Protein AF-A0A920PKU4-F1 (afdb_monomer_lite)

Secondary structure (DSSP, 8-state):
-GGGHHHHHHHHHHHHTSSS--------GGGS-HHHHHHHHHHHHHHHSPPPPSSTT--SS------TTT-TT--GGGSSSPPPS---SSS------SS--SS--------HHHHHHHHHHH-GGGHHHHHH-EEEE-TT---TT--SEEEEEEPSS--TTS-------GGGGS--TT--PPP----

Sequence (187 aa):
MPEIADDIETIFDQIQNGFGFVLVRGFPLDRYTEEELGLIYWGIGTHMGTGVSQSVMGDRLGHVMDFSADNPNARAYRNKQTLSLHTDLSEIVSLLSLSTAKSGGLSQFSSLVTVHNEIVENHPEYLEPLYRGFPYYRAGEEGAGEEPVTPWNVPVFSLPGGFDQWSIDPGLSRTWPGDSGPGENRT

Structure (mmCIF, N/CA/C/O backbone):
data_AF-A0A920PKU4-F1
#
_entry.id   AF-A0A920PKU4-F1
#
loop_
_atom_site.group_PDB
_atom_site.id
_atom_site.type_symbol
_atom_site.label_atom_id
_atom_site.label_alt_id
_atom_site.label_comp_id
_atom_site.label_asym_id
_atom_site.label_entity_id
_atom_site.label_seq_id
_atom_site.pdbx_PDB_ins_code
_atom_site.Cartn_x
_atom_site.Cartn_y
_atom_site.Cartn_z
_atom_site.occupancy
_atom_site.B_iso_or_equiv
_atom_site.auth_seq_id
_atom_site.auth_comp_id
_atom_site.auth_asym_id
_atom_site.auth_atom_id
_atom_site.pdbx_PDB_model_num
ATOM 1 N N . MET A 1 1 ? -7.014 -17.138 16.600 1.00 67.94 1 MET A N 1
ATOM 2 C CA . MET A 1 1 ? -8.441 -16.977 16.953 1.00 67.94 1 MET A CA 1
ATOM 3 C C . MET A 1 1 ? -9.237 -18.052 16.219 1.00 67.94 1 MET A C 1
ATOM 5 O O . MET A 1 1 ? -9.383 -17.923 15.014 1.00 67.94 1 MET A O 1
ATOM 9 N N . PRO A 1 2 ? -9.661 -19.144 16.875 1.00 74.38 2 PRO A N 1
ATOM 10 C CA . PRO A 1 2 ? -10.217 -20.302 16.166 1.00 74.38 2 PRO A CA 1
ATOM 11 C C . PRO A 1 2 ? -11.591 -20.036 15.535 1.00 74.38 2 PRO A C 1
ATOM 13 O O . PRO A 1 2 ? -11.895 -20.599 14.496 1.00 74.38 2 PRO A O 1
ATOM 16 N N . GLU A 1 3 ? -12.396 -19.150 16.122 1.00 84.88 3 GLU A N 1
ATOM 17 C CA . GLU A 1 3 ? -13.776 -18.887 15.681 1.00 84.88 3 GLU A CA 1
ATOM 18 C C . GLU A 1 3 ? -13.880 -18.160 14.331 1.00 84.88 3 GLU A C 1
ATOM 20 O O . GLU A 1 3 ? -14.924 -18.232 13.697 1.00 84.88 3 GLU A O 1
ATOM 25 N N . ILE A 1 4 ? -12.813 -17.479 13.898 1.00 87.88 4 ILE A N 1
ATOM 26 C CA . ILE A 1 4 ? -12.749 -16.736 12.625 1.00 87.88 4 ILE A CA 1
ATOM 27 C C . ILE A 1 4 ? -11.586 -17.203 11.738 1.00 87.88 4 ILE A C 1
ATOM 29 O O . ILE A 1 4 ? -11.163 -16.485 10.837 1.00 87.88 4 ILE A O 1
ATOM 33 N N . ALA A 1 5 ? -11.009 -18.374 12.024 1.00 90.00 5 ALA A N 1
ATOM 34 C CA . ALA A 1 5 ? -9.847 -18.874 11.290 1.00 90.00 5 ALA A CA 1
ATOM 35 C C . ALA A 1 5 ? -10.176 -19.094 9.804 1.00 90.00 5 ALA A C 1
ATOM 37 O O . ALA A 1 5 ? -9.472 -18.565 8.949 1.00 90.00 5 ALA A O 1
ATOM 38 N N . ASP A 1 6 ? -11.295 -19.764 9.519 1.00 93.56 6 ASP A N 1
ATOM 39 C CA . ASP A 1 6 ? -11.766 -20.033 8.154 1.00 93.56 6 ASP A CA 1
ATOM 40 C C . ASP A 1 6 ? -12.056 -18.735 7.378 1.00 93.56 6 ASP A C 1
ATOM 42 O O . ASP A 1 6 ? -11.767 -18.631 6.183 1.00 93.56 6 ASP A O 1
ATOM 46 N N . ASP A 1 7 ? -12.584 -17.711 8.060 1.00 93.00 7 ASP A N 1
ATOM 47 C CA . ASP A 1 7 ? -12.811 -16.391 7.466 1.00 93.00 7 ASP A CA 1
ATOM 48 C C . ASP A 1 7 ? -11.482 -15.723 7.092 1.00 93.00 7 ASP A C 1
ATOM 50 O O . ASP A 1 7 ? -11.354 -15.169 6.001 1.00 93.00 7 ASP A O 1
ATOM 54 N N . ILE A 1 8 ? -10.474 -15.791 7.970 1.00 93.56 8 ILE A N 1
ATOM 55 C CA . ILE A 1 8 ? -9.144 -15.227 7.704 1.00 93.56 8 ILE A CA 1
ATOM 56 C C . ILE A 1 8 ? -8.466 -15.958 6.543 1.00 93.56 8 ILE A C 1
ATOM 58 O O . ILE A 1 8 ? -7.904 -15.299 5.670 1.00 93.56 8 ILE A O 1
ATOM 62 N N . GLU A 1 9 ? -8.545 -17.288 6.498 1.00 93.44 9 GLU A N 1
ATOM 63 C CA . GLU A 1 9 ? -8.017 -18.077 5.380 1.00 93.44 9 GLU A CA 1
ATOM 64 C C . GLU A 1 9 ? -8.704 -17.701 4.064 1.00 93.44 9 GLU A C 1
ATOM 66 O O . GLU A 1 9 ? -8.032 -17.471 3.059 1.00 93.44 9 GLU A O 1
ATOM 71 N N . THR A 1 10 ? -10.028 -17.539 4.084 1.00 94.69 10 THR A N 1
ATOM 72 C CA . THR A 1 10 ? -10.799 -17.105 2.912 1.00 94.69 10 THR A CA 1
ATOM 73 C C . THR A 1 10 ? -10.387 -15.705 2.455 1.00 94.69 10 THR A C 1
ATOM 75 O O . THR A 1 10 ? -10.195 -15.474 1.263 1.00 94.69 10 THR A O 1
ATOM 78 N N . ILE A 1 11 ? -10.227 -14.757 3.384 1.00 94.56 11 ILE A N 1
ATOM 79 C CA . ILE A 1 11 ? -9.773 -13.393 3.074 1.00 94.56 11 ILE A CA 1
ATOM 80 C C . ILE A 1 11 ? -8.375 -13.431 2.455 1.00 94.56 11 ILE A C 1
ATOM 82 O O . ILE A 1 11 ? -8.143 -12.794 1.427 1.00 94.56 11 ILE A O 1
ATOM 86 N N . PHE A 1 12 ? -7.456 -14.183 3.058 1.00 93.62 12 PHE A N 1
ATOM 87 C CA . PHE A 1 12 ? -6.083 -14.290 2.586 1.00 93.62 12 PHE A CA 1
ATOM 88 C C . PHE A 1 12 ? -6.005 -14.920 1.189 1.00 93.62 12 PHE A C 1
ATOM 90 O O . PHE A 1 12 ? -5.302 -14.398 0.326 1.00 93.62 12 PHE A O 1
ATOM 97 N N . ASP A 1 13 ? -6.786 -15.969 0.923 1.00 93.12 13 ASP A N 1
ATOM 98 C CA . ASP A 1 13 ? -6.875 -16.585 -0.404 1.00 93.12 13 ASP A CA 1
ATOM 99 C C . ASP A 1 13 ? -7.435 -15.617 -1.456 1.00 93.12 13 ASP A C 1
ATOM 101 O O . ASP A 1 13 ? -6.899 -15.518 -2.557 1.00 93.12 13 ASP A O 1
ATOM 105 N N . GLN A 1 14 ? -8.455 -14.819 -1.121 1.00 93.75 14 GLN A N 1
ATOM 106 C CA . GLN A 1 14 ? -8.974 -13.804 -2.045 1.00 93.75 14 GLN A CA 1
ATOM 107 C C . GLN A 1 14 ? -7.955 -12.699 -2.364 1.00 93.75 14 GLN A C 1
ATOM 109 O O . GLN A 1 14 ? -7.968 -12.163 -3.476 1.00 93.75 14 GLN A O 1
ATOM 114 N N . ILE A 1 15 ? -7.075 -12.365 -1.417 1.00 91.56 15 ILE A N 1
ATOM 115 C CA . ILE A 1 15 ? -5.980 -11.412 -1.634 1.00 91.56 15 ILE A CA 1
ATOM 116 C C . ILE A 1 15 ? -4.897 -12.032 -2.527 1.00 91.56 15 ILE A C 1
ATOM 118 O O . ILE A 1 15 ? -4.463 -11.391 -3.475 1.00 91.56 15 ILE A O 1
ATOM 122 N N . GLN A 1 16 ? -4.476 -13.267 -2.251 1.00 88.25 16 GLN A N 1
ATOM 123 C CA . GLN A 1 16 ? -3.343 -13.900 -2.938 1.00 88.25 16 GLN A CA 1
ATOM 124 C C . GLN A 1 16 ? -3.711 -14.482 -4.309 1.00 88.25 16 GLN A C 1
ATOM 126 O O . GLN A 1 16 ? -2.987 -14.304 -5.285 1.00 88.25 16 GLN A O 1
ATOM 131 N N . ASN A 1 17 ? -4.847 -15.174 -4.386 1.00 86.25 17 ASN A N 1
ATOM 132 C CA . ASN A 1 17 ? -5.249 -15.984 -5.538 1.00 86.25 17 ASN A CA 1
ATOM 133 C C . ASN A 1 17 ? -6.548 -15.496 -6.200 1.00 86.25 17 ASN A C 1
ATOM 135 O O . ASN A 1 17 ? -6.934 -16.005 -7.254 1.00 86.25 17 ASN A O 1
ATOM 139 N N . GLY A 1 18 ? -7.248 -14.547 -5.574 1.00 90.31 18 GLY A N 1
ATOM 140 C CA . GLY A 1 18 ? -8.528 -14.019 -6.037 1.00 90.31 18 GLY A CA 1
ATOM 141 C C . GLY A 1 18 ? -8.418 -12.644 -6.694 1.00 90.31 18 GLY A C 1
ATOM 142 O O . GLY A 1 18 ? -7.635 -12.414 -7.612 1.00 90.31 18 GLY A O 1
ATOM 143 N N . PHE A 1 19 ? -9.260 -11.715 -6.239 1.00 86.88 19 PHE A N 1
ATOM 144 C CA . PHE A 1 19 ? -9.368 -10.368 -6.806 1.00 86.88 19 PHE A CA 1
ATOM 145 C C . PHE A 1 19 ? -8.213 -9.428 -6.434 1.00 86.88 19 PHE A C 1
ATOM 147 O O . PHE A 1 19 ? -8.173 -8.305 -6.939 1.00 86.88 19 PHE A O 1
ATOM 154 N N . GLY A 1 20 ? -7.318 -9.830 -5.529 1.00 89.75 20 GLY A N 1
ATOM 155 C CA . GLY A 1 20 ? -6.247 -8.962 -5.031 1.00 89.75 20 GLY A CA 1
ATOM 156 C C . GLY A 1 20 ? -6.715 -7.913 -4.018 1.00 89.75 20 GLY A C 1
ATOM 157 O O . GLY A 1 20 ? -5.924 -7.084 -3.581 1.00 89.75 20 GLY A O 1
ATOM 158 N N . PHE A 1 21 ? -7.998 -7.919 -3.636 1.00 92.62 21 PHE A N 1
ATOM 159 C CA . PHE A 1 21 ? -8.541 -7.039 -2.603 1.00 92.62 21 PHE A CA 1
ATOM 160 C C . PHE A 1 21 ? -9.780 -7.650 -1.940 1.00 92.62 21 PHE A C 1
ATOM 162 O O . PHE A 1 21 ? -10.538 -8.393 -2.565 1.00 92.62 21 PHE A O 1
ATOM 169 N N . VAL A 1 22 ? -10.022 -7.279 -0.680 1.00 94.19 22 VAL A N 1
ATOM 170 C CA . VAL A 1 22 ? -11.223 -7.666 0.072 1.00 94.19 22 VAL A CA 1
ATOM 171 C C . VAL A 1 22 ? -11.730 -6.478 0.887 1.00 94.19 22 VAL A C 1
ATOM 173 O O . VAL A 1 22 ? -10.953 -5.771 1.523 1.00 94.19 22 VAL A O 1
ATOM 176 N N . LEU A 1 23 ? -13.052 -6.271 0.901 1.00 94.00 23 LEU A N 1
ATOM 177 C CA . LEU A 1 23 ? -13.718 -5.309 1.782 1.00 94.00 23 LEU A CA 1
ATOM 178 C C . LEU A 1 23 ? -14.506 -6.048 2.868 1.00 94.00 23 LEU A C 1
ATOM 180 O O . LEU A 1 23 ? -15.590 -6.576 2.611 1.00 94.00 23 LEU A O 1
ATOM 184 N N . VAL A 1 24 ? -13.990 -6.019 4.094 1.00 92.50 24 VAL A N 1
ATOM 185 C CA . VAL A 1 24 ? -14.679 -6.550 5.276 1.00 92.50 24 VAL A CA 1
ATOM 186 C C . VAL A 1 24 ? -15.545 -5.451 5.898 1.00 92.50 24 VAL A C 1
ATOM 188 O O . VAL A 1 24 ? -15.105 -4.315 6.066 1.00 92.50 24 VAL A O 1
ATOM 191 N N . ARG A 1 25 ? -16.803 -5.769 6.226 1.00 92.12 25 ARG A N 1
ATOM 192 C CA . ARG A 1 25 ? -17.779 -4.829 6.807 1.00 92.12 25 ARG A CA 1
ATOM 193 C C . ARG A 1 25 ? -18.406 -5.401 8.070 1.00 92.12 25 ARG A C 1
ATOM 195 O O . ARG A 1 25 ? -18.470 -6.611 8.237 1.00 92.12 25 ARG A O 1
ATOM 202 N N . GLY A 1 26 ? -18.927 -4.515 8.918 1.00 89.38 26 GLY A N 1
ATOM 203 C CA . GLY A 1 26 ? -19.625 -4.904 10.147 1.00 89.38 26 GLY A CA 1
ATOM 204 C C . GLY A 1 26 ? -18.706 -5.129 11.346 1.00 89.38 26 GLY A C 1
ATOM 205 O O . GLY A 1 26 ? -19.112 -5.787 12.300 1.00 89.38 26 GLY A O 1
ATOM 206 N N . PHE A 1 27 ? -17.485 -4.584 11.315 1.00 88.50 27 PHE A N 1
ATOM 207 C CA . PHE A 1 27 ? -16.596 -4.622 12.471 1.00 88.50 27 PHE A CA 1
ATOM 208 C C . PHE A 1 27 ? -17.238 -3.859 13.650 1.00 88.50 27 PHE A C 1
ATOM 210 O O . PHE A 1 27 ? -17.703 -2.733 13.450 1.00 88.50 27 PHE A O 1
ATOM 217 N N . PRO A 1 28 ? -17.317 -4.447 14.857 1.00 89.50 28 PRO A N 1
ATOM 218 C CA . PRO A 1 28 ? -18.065 -3.889 15.988 1.00 89.50 28 PRO A CA 1
ATOM 219 C C . PRO A 1 28 ? -17.297 -2.759 16.699 1.00 89.50 28 PRO A C 1
ATOM 221 O O . PRO A 1 28 ? -16.839 -2.913 17.830 1.00 89.50 28 PRO A O 1
ATOM 224 N N . LEU A 1 29 ? -17.142 -1.621 16.018 1.00 91.81 29 LEU A N 1
ATOM 225 C CA . LEU A 1 29 ? -16.372 -0.463 16.496 1.00 91.81 29 LEU A CA 1
ATOM 226 C C . LEU A 1 29 ? -16.895 0.120 17.820 1.00 91.81 29 LEU A C 1
ATOM 228 O O . LEU A 1 29 ? -16.134 0.719 18.565 1.00 91.81 29 LEU A O 1
ATOM 232 N N . ASP A 1 30 ? -18.181 -0.053 18.122 1.00 93.31 30 ASP A N 1
ATOM 233 C CA . ASP A 1 30 ? -18.851 0.476 19.313 1.00 93.31 30 ASP A CA 1
ATOM 234 C C . ASP A 1 30 ? -18.614 -0.353 20.586 1.00 93.31 30 ASP A C 1
ATOM 236 O O . ASP A 1 30 ? -18.949 0.094 21.684 1.00 93.31 30 ASP A O 1
ATOM 240 N N . ARG A 1 31 ? -18.050 -1.561 20.457 1.00 95.12 31 ARG A N 1
ATOM 241 C CA . ARG A 1 31 ? -17.838 -2.488 21.584 1.00 95.12 31 ARG A CA 1
ATOM 242 C C . ARG A 1 31 ? -16.462 -2.381 22.230 1.00 95.12 31 ARG A C 1
ATOM 244 O O . ARG A 1 31 ? -16.265 -2.965 23.292 1.00 95.12 31 ARG A O 1
ATOM 251 N N . TYR A 1 32 ? -15.530 -1.692 21.583 1.00 94.81 32 TYR A N 1
ATOM 252 C CA . TYR A 1 32 ? -14.117 -1.695 21.938 1.00 94.81 32 TYR A CA 1
ATOM 253 C C . TYR A 1 32 ? -13.560 -0.273 21.934 1.00 94.81 32 TYR A C 1
ATOM 255 O O . TYR A 1 32 ? -13.990 0.585 21.165 1.00 94.81 32 TYR A O 1
ATOM 263 N N . THR A 1 33 ? -12.582 -0.029 22.794 1.00 94.12 33 THR A N 1
ATOM 264 C CA . THR A 1 33 ? -11.757 1.184 22.771 1.00 94.12 33 THR A CA 1
ATOM 265 C C . THR A 1 33 ? -10.840 1.190 21.544 1.00 94.12 33 THR A C 1
ATOM 267 O O . THR A 1 33 ? -10.567 0.144 20.959 1.00 94.12 33 THR A O 1
ATOM 270 N N . GLU A 1 34 ? -10.312 2.353 21.150 1.00 90.38 34 GLU A N 1
ATOM 271 C CA . GLU A 1 34 ? -9.372 2.443 20.017 1.00 90.38 34 GLU A CA 1
ATOM 272 C C . GLU A 1 34 ? -8.124 1.566 20.203 1.00 90.38 34 GLU A C 1
ATOM 274 O O . GLU A 1 34 ? -7.646 0.960 19.245 1.00 90.38 34 GLU A O 1
ATOM 279 N N . GLU A 1 35 ? -7.628 1.448 21.437 1.00 91.56 35 GLU A N 1
ATOM 280 C CA . GLU A 1 35 ? -6.496 0.580 21.773 1.00 91.56 35 GLU A CA 1
ATOM 281 C C . GLU A 1 35 ? -6.844 -0.902 21.569 1.00 91.56 35 GLU A C 1
ATOM 283 O O . GLU A 1 35 ? -6.101 -1.634 20.914 1.00 91.56 35 GLU A O 1
ATOM 288 N N . GLU A 1 36 ? -8.009 -1.343 22.051 1.00 94.50 36 GLU A N 1
ATOM 289 C CA . GLU A 1 36 ? -8.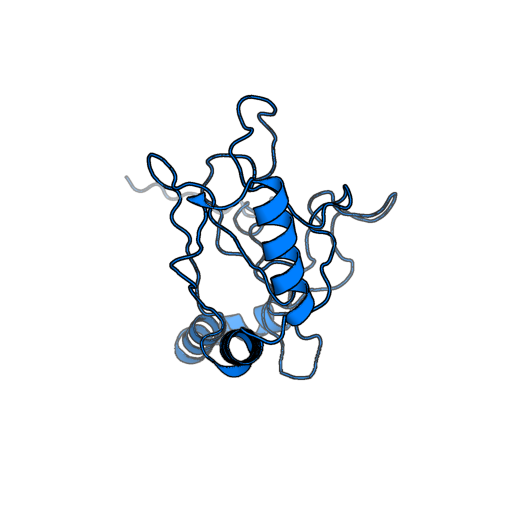499 -2.710 21.839 1.00 94.50 36 GLU A CA 1
ATOM 290 C C . GLU A 1 36 ? -8.749 -3.001 20.355 1.00 94.50 36 GLU A C 1
ATOM 292 O O . GLU A 1 36 ? -8.376 -4.069 19.871 1.00 94.50 36 GLU A O 1
ATOM 297 N N . LEU A 1 37 ? -9.320 -2.049 19.611 1.00 94.69 37 LEU A N 1
ATOM 298 C CA . LEU A 1 37 ? -9.494 -2.158 18.161 1.00 94.69 37 LEU A CA 1
ATOM 299 C C . LEU A 1 37 ? -8.142 -2.329 17.462 1.00 94.69 37 LEU A C 1
ATOM 301 O O . LEU A 1 37 ? -8.016 -3.195 16.598 1.00 94.69 37 LEU A O 1
ATOM 305 N N . GLY A 1 38 ? -7.126 -1.564 17.871 1.00 92.88 38 GLY A N 1
ATOM 306 C CA . GLY A 1 38 ? -5.758 -1.701 17.376 1.00 92.88 38 GLY A CA 1
ATOM 307 C C . GLY A 1 38 ? -5.165 -3.086 17.646 1.00 92.88 38 GLY A C 1
ATOM 308 O O . GLY A 1 38 ? -4.570 -3.681 16.748 1.00 92.88 38 GLY A O 1
ATOM 309 N N . LEU A 1 39 ? -5.378 -3.642 18.842 1.00 93.25 39 LEU A N 1
ATOM 310 C CA . LEU A 1 39 ? -4.915 -4.986 19.204 1.00 93.25 39 LEU A CA 1
ATOM 311 C C . LEU A 1 39 ? -5.632 -6.090 18.420 1.00 93.25 39 LEU A C 1
ATOM 313 O O . LEU A 1 39 ? -4.977 -7.012 17.932 1.00 93.25 39 LEU A O 1
ATOM 317 N N . ILE A 1 40 ? -6.957 -6.005 18.276 1.00 93.19 40 ILE A N 1
ATOM 318 C CA . ILE A 1 40 ? -7.735 -6.978 17.495 1.00 93.19 40 ILE A CA 1
ATOM 319 C C . ILE A 1 40 ? -7.288 -6.929 16.034 1.00 93.19 40 ILE A C 1
ATOM 321 O O . ILE A 1 40 ? -7.018 -7.966 15.429 1.00 93.19 40 ILE A O 1
ATOM 325 N N . TYR A 1 41 ? -7.163 -5.724 15.484 1.00 93.00 41 TYR A N 1
ATOM 326 C CA . TYR A 1 41 ? -6.717 -5.506 14.118 1.00 93.00 41 TYR A CA 1
ATOM 327 C C . TYR A 1 41 ? -5.309 -6.056 13.871 1.00 93.00 41 TYR A C 1
ATOM 329 O O . TYR A 1 41 ? -5.092 -6.797 12.912 1.00 93.00 41 TYR A O 1
ATOM 337 N N . TRP A 1 42 ? -4.373 -5.770 14.780 1.00 92.44 42 TRP A N 1
ATOM 338 C CA . TRP A 1 42 ? -3.032 -6.344 14.747 1.00 92.44 42 TRP A CA 1
ATOM 339 C C . TRP A 1 42 ? -3.076 -7.874 14.791 1.00 92.44 42 TRP A C 1
ATOM 341 O O . TRP A 1 42 ? -2.440 -8.532 13.972 1.00 92.44 42 TRP A O 1
ATOM 351 N N . GLY A 1 43 ? -3.871 -8.450 15.698 1.00 92.31 43 GLY A N 1
ATOM 352 C CA . GLY A 1 43 ? -4.039 -9.896 15.824 1.00 92.31 43 GLY A CA 1
ATOM 353 C C . GLY A 1 43 ? -4.546 -10.547 14.536 1.00 92.31 43 GLY A C 1
ATOM 354 O O . GLY A 1 43 ? -3.979 -11.549 14.107 1.00 92.31 43 GLY A O 1
ATOM 355 N N . ILE A 1 44 ? -5.539 -9.953 13.867 1.00 92.12 44 ILE A N 1
ATOM 356 C CA . ILE A 1 44 ? -6.000 -10.405 12.542 1.00 92.12 44 ILE A CA 1
ATOM 357 C C . ILE A 1 44 ? -4.848 -10.349 11.531 1.00 92.12 44 ILE A C 1
ATOM 359 O O . ILE A 1 44 ? -4.584 -11.338 10.850 1.00 92.12 44 ILE A O 1
ATOM 363 N N . GLY A 1 45 ? -4.114 -9.233 11.481 1.00 91.19 45 GLY A N 1
ATOM 364 C CA . GLY A 1 45 ? -2.959 -9.064 10.597 1.00 91.19 45 GLY A CA 1
ATOM 365 C C . GLY A 1 45 ? -1.887 -10.141 10.785 1.00 91.19 45 GLY A C 1
ATOM 366 O O . GLY A 1 45 ? -1.381 -10.678 9.803 1.00 91.19 45 GLY A O 1
ATOM 367 N N . THR A 1 46 ? -1.596 -10.537 12.030 1.00 91.75 46 THR A N 1
ATOM 368 C CA . THR A 1 46 ? -0.596 -11.587 12.313 1.00 91.75 46 THR A CA 1
ATOM 369 C C . THR A 1 46 ? -0.968 -12.980 11.804 1.00 91.75 46 THR A C 1
ATOM 371 O O . THR A 1 46 ? -0.094 -13.835 11.687 1.00 91.75 46 THR A O 1
ATOM 374 N N . HIS A 1 47 ? -2.239 -13.224 11.476 1.00 90.69 47 HIS A N 1
ATOM 375 C CA . HIS A 1 47 ? -2.661 -14.463 10.824 1.00 90.69 47 HIS A CA 1
ATOM 376 C C . HIS A 1 47 ? -2.462 -14.438 9.299 1.00 90.69 47 HIS A C 1
ATOM 378 O O . HIS A 1 47 ? -2.481 -15.494 8.678 1.00 90.69 47 HIS A O 1
ATOM 384 N N . MET A 1 48 ? -2.250 -13.259 8.705 1.00 89.50 48 MET A N 1
ATOM 385 C CA . MET A 1 48 ? -2.032 -13.075 7.264 1.00 89.50 48 MET A CA 1
ATOM 386 C C . MET A 1 48 ? -0.563 -12.799 6.912 1.00 89.50 48 MET A C 1
ATOM 388 O O . MET A 1 48 ? -0.219 -12.716 5.739 1.00 89.50 48 MET A O 1
ATOM 392 N N . GLY A 1 49 ? 0.321 -12.642 7.901 1.00 89.25 49 GLY A N 1
ATOM 393 C CA . GLY A 1 49 ? 1.740 -12.410 7.652 1.00 89.25 49 GLY A CA 1
ATOM 394 C C . GLY A 1 49 ? 2.485 -11.811 8.839 1.00 89.25 49 GLY A C 1
ATOM 395 O O . GLY A 1 49 ? 2.022 -11.821 9.979 1.00 89.25 49 GLY A O 1
ATOM 396 N N . THR A 1 50 ? 3.671 -11.271 8.559 1.00 90.25 50 THR A N 1
ATOM 397 C CA . THR A 1 50 ? 4.494 -10.577 9.557 1.00 90.25 50 THR A CA 1
ATOM 398 C C . THR A 1 50 ? 4.341 -9.073 9.390 1.00 90.25 50 THR A C 1
ATOM 400 O O . THR A 1 50 ? 4.663 -8.533 8.338 1.00 90.25 50 THR A O 1
ATOM 403 N N . GLY A 1 51 ? 3.891 -8.379 10.437 1.00 86.81 51 GLY A N 1
ATOM 404 C CA . GLY A 1 51 ? 3.806 -6.921 10.410 1.00 86.81 51 GLY A CA 1
ATOM 405 C C . GLY A 1 51 ? 5.191 -6.278 10.301 1.00 86.81 51 GLY A C 1
ATOM 406 O O . GLY A 1 51 ? 6.041 -6.455 11.182 1.00 86.81 51 GLY A O 1
ATOM 407 N N . VAL A 1 52 ? 5.398 -5.527 9.221 1.00 85.88 52 VAL A N 1
ATOM 408 C CA . VAL A 1 52 ? 6.632 -4.790 8.923 1.00 85.88 52 VAL A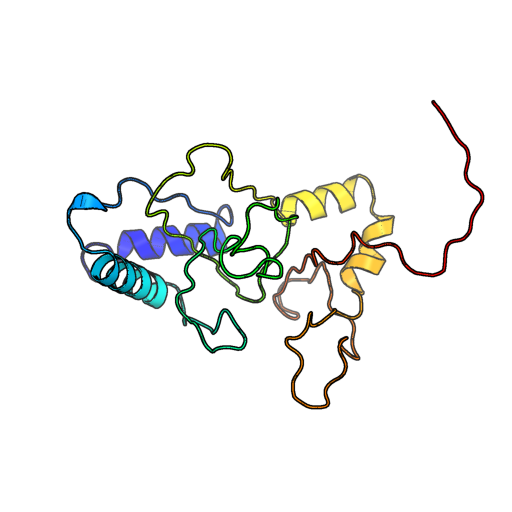 CA 1
ATOM 409 C C . VAL A 1 52 ? 6.535 -3.332 9.373 1.00 85.88 52 VAL A C 1
ATOM 411 O O . VAL A 1 52 ? 5.457 -2.834 9.698 1.00 85.88 52 VAL A O 1
ATOM 414 N N . SER A 1 53 ? 7.681 -2.651 9.438 1.00 83.62 53 SER A N 1
ATOM 415 C CA . SER A 1 53 ? 7.704 -1.212 9.707 1.00 83.62 53 SER A CA 1
ATOM 416 C C . SER A 1 53 ? 7.087 -0.449 8.538 1.00 83.62 53 SER A C 1
ATOM 418 O O . SER A 1 53 ? 7.465 -0.683 7.395 1.00 83.62 53 SER A O 1
ATOM 420 N N . GLN A 1 54 ? 6.181 0.479 8.834 1.00 75.94 54 GLN A N 1
ATOM 421 C CA . GLN A 1 54 ? 5.525 1.357 7.859 1.00 75.94 54 GLN A CA 1
ATOM 422 C C . GLN A 1 54 ? 6.169 2.750 7.800 1.00 75.94 54 GLN A C 1
ATOM 424 O O . GLN A 1 54 ? 5.765 3.606 7.015 1.00 75.94 54 GLN A O 1
ATOM 429 N N . SER A 1 55 ? 7.143 3.021 8.671 1.00 72.62 55 SER A N 1
ATOM 430 C CA . SER A 1 55 ? 7.841 4.301 8.725 1.00 72.62 55 SER A CA 1
ATOM 431 C C . SER A 1 55 ? 9.293 4.125 9.164 1.00 72.62 55 SER A C 1
ATOM 433 O O . SER A 1 55 ? 9.658 3.138 9.808 1.00 72.62 55 SER A O 1
ATOM 435 N N . VAL A 1 56 ? 10.121 5.135 8.892 1.00 64.12 56 VAL A N 1
ATOM 436 C CA . VAL A 1 56 ? 11.484 5.243 9.448 1.00 64.12 56 VAL A CA 1
ATOM 437 C C . VAL A 1 56 ? 11.503 5.284 10.983 1.00 64.12 56 VAL A C 1
ATOM 439 O O . VAL A 1 56 ? 12.535 5.027 11.595 1.00 64.12 56 VAL A O 1
ATOM 442 N N . MET A 1 57 ? 10.361 5.586 11.613 1.00 65.88 57 MET A N 1
ATOM 443 C CA . MET A 1 57 ? 10.208 5.630 13.070 1.00 65.88 57 MET A CA 1
ATOM 444 C C . MET A 1 57 ? 9.913 4.253 13.680 1.00 65.88 57 MET A C 1
ATOM 446 O O . MET A 1 57 ? 9.878 4.132 14.902 1.00 65.88 57 MET A O 1
ATOM 450 N N . GLY A 1 58 ? 9.738 3.209 12.862 1.00 70.62 58 GLY A N 1
ATOM 451 C CA . GLY A 1 58 ? 9.492 1.851 13.350 1.00 70.62 58 GLY A CA 1
ATOM 452 C C . GLY A 1 58 ? 8.016 1.518 13.579 1.00 70.62 58 GLY A C 1
ATOM 453 O O . GLY A 1 58 ? 7.722 0.457 14.136 1.00 70.62 58 GLY A O 1
ATOM 454 N N . ASP A 1 59 ? 7.092 2.403 13.192 1.00 77.06 59 ASP A N 1
ATOM 455 C CA . ASP A 1 59 ? 5.663 2.210 13.442 1.00 77.06 59 ASP A CA 1
ATOM 456 C C . ASP A 1 59 ? 5.155 0.991 12.670 1.00 77.06 59 ASP A C 1
ATOM 458 O O . ASP A 1 59 ? 5.263 0.925 11.447 1.00 77.06 59 ASP A O 1
ATOM 462 N N . ARG A 1 60 ? 4.579 0.018 13.378 1.00 78.62 60 ARG A N 1
ATOM 463 C CA . ARG A 1 60 ? 3.985 -1.182 12.759 1.00 78.62 60 ARG A CA 1
ATOM 464 C C . ARG A 1 60 ? 2.476 -1.078 12.580 1.00 78.62 60 ARG A C 1
ATOM 466 O O . ARG A 1 60 ? 1.914 -1.768 11.735 1.00 78.62 60 ARG A O 1
ATOM 473 N N . LEU A 1 61 ? 1.840 -0.202 13.354 1.00 85.12 61 LEU A N 1
ATOM 474 C CA . LEU A 1 61 ? 0.436 0.162 13.227 1.00 85.12 61 LEU A CA 1
ATOM 475 C C . LEU A 1 61 ? 0.347 1.684 13.081 1.00 85.12 61 LEU A C 1
ATOM 477 O O . LEU A 1 61 ? 0.444 2.419 14.061 1.00 85.12 61 LEU A O 1
ATOM 481 N N . GLY A 1 62 ? 0.237 2.151 11.838 1.00 81.94 62 GLY A N 1
ATOM 482 C CA . GLY A 1 62 ? 0.150 3.573 11.522 1.00 81.94 62 GLY A CA 1
ATOM 483 C C . GLY A 1 62 ? -1.269 4.121 11.671 1.00 81.94 62 GLY A C 1
ATOM 484 O O . GLY A 1 62 ? -2.238 3.495 11.244 1.00 81.94 62 GLY A O 1
ATOM 485 N N . HIS A 1 63 ? -1.394 5.328 12.225 1.00 82.12 63 HIS A N 1
ATOM 486 C CA . HIS A 1 63 ? -2.654 6.069 12.220 1.00 82.12 63 HIS A CA 1
ATOM 487 C C . HIS A 1 63 ? -2.744 6.964 10.980 1.00 82.12 63 HIS A C 1
ATOM 489 O O . HIS A 1 63 ? -2.010 7.948 10.852 1.00 82.12 63 HIS A O 1
ATOM 495 N N . VAL A 1 64 ? -3.681 6.644 10.087 1.00 79.38 64 VAL A N 1
ATOM 496 C CA . VAL A 1 64 ? -4.014 7.470 8.919 1.00 79.38 64 VAL A CA 1
ATOM 497 C C . VAL A 1 64 ? -5.069 8.490 9.335 1.00 79.38 64 VAL A C 1
ATOM 499 O O . VAL A 1 64 ? -6.262 8.194 9.391 1.00 79.38 64 VAL A O 1
ATOM 502 N N . MET A 1 65 ? -4.616 9.688 9.690 1.00 74.31 65 MET A N 1
ATOM 503 C CA . MET A 1 65 ? -5.460 10.794 10.142 1.00 74.31 65 MET A CA 1
ATOM 504 C C . MET A 1 65 ? -4.878 12.119 9.667 1.00 74.31 65 MET A C 1
ATOM 506 O O . MET A 1 65 ? -3.673 12.244 9.472 1.00 74.31 65 MET A O 1
ATOM 510 N N . ASP A 1 66 ? -5.722 13.131 9.510 1.00 66.69 66 ASP A N 1
ATOM 511 C CA . ASP A 1 66 ? -5.262 14.465 9.143 1.00 66.69 66 ASP A CA 1
ATOM 512 C C . ASP A 1 66 ? -4.546 15.154 10.319 1.00 66.69 66 ASP A C 1
ATOM 514 O O . ASP A 1 66 ? -5.188 15.599 11.268 1.00 66.69 66 ASP A O 1
ATOM 518 N N . PHE A 1 67 ? -3.218 15.266 10.230 1.00 62.88 67 PHE A N 1
ATOM 519 C CA . PHE A 1 67 ? -2.360 16.003 11.166 1.00 62.88 67 PHE A CA 1
ATOM 520 C C . PHE A 1 67 ? -1.853 17.327 10.570 1.00 62.88 67 PHE A C 1
ATOM 522 O O . PHE A 1 67 ? -0.899 17.917 11.080 1.00 62.88 67 PHE A O 1
ATOM 529 N N . SER A 1 68 ? -2.454 17.810 9.477 1.00 59.38 68 SER A N 1
ATOM 530 C CA . SER A 1 68 ? -1.980 19.012 8.774 1.00 59.38 68 SER A CA 1
ATOM 531 C C . SER A 1 68 ? -1.983 20.282 9.634 1.00 59.38 68 SER A C 1
ATOM 533 O O . SER A 1 68 ? -1.226 21.208 9.347 1.00 59.38 68 SER A O 1
ATOM 535 N N . ALA A 1 69 ? -2.781 20.317 10.707 1.00 59.72 69 ALA A N 1
ATOM 536 C CA . ALA A 1 69 ? -2.769 21.401 11.689 1.00 59.72 69 ALA A CA 1
ATOM 537 C C . ALA A 1 69 ? -1.455 21.474 12.492 1.00 59.72 69 ALA A C 1
ATOM 539 O O . ALA A 1 69 ? -1.042 22.569 12.871 1.00 59.72 69 ALA A O 1
ATOM 540 N N . ASP A 1 70 ? -0.786 20.337 12.703 1.00 59.50 70 ASP A N 1
ATOM 541 C CA . ASP A 1 70 ? 0.408 20.229 13.548 1.00 59.50 70 ASP A CA 1
ATOM 542 C C . ASP A 1 70 ? 1.709 20.233 12.732 1.00 59.50 70 ASP A C 1
ATOM 544 O O . ASP A 1 70 ? 2.753 20.672 13.214 1.00 59.50 70 ASP A O 1
ATOM 548 N N . ASN A 1 71 ? 1.669 19.753 11.482 1.00 56.22 71 ASN A N 1
ATOM 549 C CA . ASN A 1 71 ? 2.825 19.746 10.588 1.00 56.22 71 ASN A CA 1
ATOM 550 C C . ASN A 1 71 ? 2.405 19.941 9.113 1.00 56.22 71 ASN A C 1
ATOM 552 O O . ASN A 1 71 ? 1.959 18.990 8.468 1.00 56.22 71 ASN A O 1
ATOM 556 N N . PRO A 1 72 ? 2.610 21.140 8.534 1.00 56.16 72 PRO A N 1
ATOM 557 C CA . PRO A 1 72 ? 2.284 21.430 7.134 1.00 56.16 72 PRO A CA 1
ATOM 558 C C . PRO A 1 72 ? 3.058 20.586 6.107 1.00 56.16 72 PRO A C 1
ATOM 560 O O . PRO A 1 72 ? 2.612 20.454 4.971 1.00 56.16 72 PRO A O 1
ATOM 563 N N . ASN A 1 73 ? 4.200 20.010 6.501 1.00 56.41 73 ASN A N 1
ATOM 564 C CA . ASN A 1 73 ? 5.027 19.122 5.678 1.00 56.41 73 ASN A CA 1
ATOM 565 C C . ASN A 1 73 ? 4.788 17.634 5.999 1.00 56.41 73 ASN A C 1
ATOM 567 O O . ASN A 1 73 ? 5.614 16.786 5.657 1.00 56.41 73 ASN A O 1
ATOM 571 N N . ALA A 1 74 ? 3.703 17.293 6.703 1.00 54.75 74 ALA A N 1
ATOM 572 C CA . ALA A 1 74 ? 3.394 15.905 7.020 1.00 54.75 74 ALA A CA 1
ATOM 573 C C . ALA A 1 74 ? 3.175 15.081 5.736 1.00 54.75 74 ALA A C 1
ATOM 575 O O . ALA A 1 74 ? 2.569 15.559 4.771 1.00 54.75 74 ALA A O 1
ATOM 576 N N . ARG A 1 75 ? 3.671 13.833 5.741 1.00 58.59 75 ARG A N 1
ATOM 577 C CA . ARG A 1 75 ? 3.528 12.875 4.630 1.00 58.59 75 ARG A CA 1
ATOM 578 C C . ARG A 1 75 ? 2.066 12.702 4.206 1.00 58.59 75 ARG A C 1
ATOM 580 O O . ARG A 1 75 ? 1.155 12.965 4.982 1.00 58.59 75 ARG A O 1
ATOM 587 N N . ALA A 1 76 ? 1.855 12.201 2.990 1.00 55.22 76 ALA A N 1
ATOM 588 C CA . ALA A 1 76 ? 0.541 12.128 2.352 1.00 55.22 76 ALA A CA 1
ATOM 589 C C . ALA A 1 76 ? -0.539 11.389 3.175 1.00 55.22 76 ALA A C 1
ATOM 591 O O . ALA A 1 76 ? -1.675 11.845 3.210 1.00 55.22 76 ALA A O 1
ATOM 592 N N . TYR A 1 77 ? -0.201 10.338 3.938 1.00 55.50 77 TYR A N 1
ATOM 593 C CA . TYR A 1 77 ? -1.167 9.665 4.831 1.00 55.50 77 TYR A CA 1
ATOM 594 C C . TYR A 1 77 ? -1.575 10.496 6.069 1.00 55.50 77 TYR A C 1
ATOM 596 O O . TYR A 1 77 ? -2.453 10.092 6.830 1.00 55.50 77 TYR A O 1
ATOM 604 N N . ARG A 1 78 ? -0.933 11.651 6.290 1.00 57.19 78 ARG A N 1
ATOM 605 C CA . ARG A 1 78 ? -1.176 12.583 7.403 1.00 57.19 78 ARG A CA 1
ATOM 606 C C . ARG A 1 78 ? -1.763 13.924 6.956 1.00 57.19 78 ARG A C 1
ATOM 608 O O . ARG A 1 78 ? -1.803 14.861 7.753 1.00 57.19 78 ARG A O 1
ATOM 615 N N . ASN A 1 79 ? -2.177 14.055 5.696 1.00 59.81 79 ASN A N 1
ATOM 616 C CA . ASN A 1 79 ? -2.728 15.295 5.157 1.00 59.81 79 ASN A CA 1
ATOM 617 C C . ASN A 1 79 ? -3.942 15.023 4.240 1.00 59.81 79 ASN A C 1
ATOM 619 O O . ASN A 1 79 ? -4.299 13.879 3.977 1.00 59.81 79 ASN A O 1
ATOM 623 N N . LYS A 1 80 ? -4.627 16.082 3.786 1.00 58.69 80 LYS A N 1
ATOM 624 C CA . LYS A 1 80 ? -5.856 15.982 2.967 1.00 58.69 80 LYS A CA 1
ATOM 625 C C . LYS A 1 80 ? -5.606 15.817 1.461 1.00 58.69 80 LYS A C 1
ATOM 627 O O . LYS A 1 80 ? -6.539 15.998 0.678 1.00 58.69 80 LYS A O 1
ATOM 632 N N . GLN A 1 81 ? -4.367 15.596 1.029 1.00 62.34 81 GLN A N 1
ATOM 633 C CA . GLN A 1 81 ? -4.053 15.543 -0.396 1.00 62.34 81 GLN A CA 1
ATOM 634 C C . GLN A 1 81 ? -4.510 14.219 -1.002 1.00 62.34 81 GLN A C 1
ATOM 636 O O . GLN A 1 81 ? -4.459 13.167 -0.369 1.00 62.34 81 GLN A O 1
ATOM 641 N N . THR A 1 82 ? -4.950 14.276 -2.257 1.00 68.62 82 THR A N 1
ATOM 642 C CA . THR A 1 82 ? -5.209 13.069 -3.038 1.00 68.62 82 THR A CA 1
ATOM 643 C C . THR A 1 82 ? -3.902 12.305 -3.209 1.00 68.62 82 THR A C 1
ATOM 645 O O . THR A 1 82 ? -2.941 12.841 -3.761 1.00 68.62 82 THR A O 1
ATOM 648 N N . LEU A 1 83 ? -3.876 11.057 -2.751 1.00 73.94 83 LEU A N 1
ATOM 649 C CA . LEU A 1 83 ? -2.790 10.133 -3.048 1.00 73.94 83 LEU A CA 1
ATOM 650 C C . LEU A 1 83 ? -2.933 9.629 -4.485 1.00 73.94 83 LEU A C 1
ATOM 652 O O . LEU A 1 83 ? -3.991 9.130 -4.873 1.00 73.94 83 LEU A O 1
ATOM 656 N N . SER A 1 84 ? -1.861 9.763 -5.263 1.00 80.06 84 SER A N 1
ATOM 657 C CA . SER A 1 84 ? -1.733 9.081 -6.552 1.00 80.06 84 SER A CA 1
ATOM 658 C C . SER A 1 84 ? -1.741 7.566 -6.345 1.00 80.06 84 SER A C 1
ATOM 660 O O . SER A 1 84 ? -1.359 7.081 -5.277 1.00 80.06 84 SER A O 1
ATOM 662 N N . LEU A 1 85 ? -2.148 6.814 -7.370 1.00 84.25 85 LEU A N 1
ATOM 663 C CA . LEU A 1 85 ? -2.007 5.359 -7.360 1.00 84.25 85 LEU A CA 1
ATOM 664 C C . LEU A 1 85 ? -0.535 4.994 -7.148 1.00 84.25 85 LEU A C 1
ATOM 666 O O . LEU A 1 85 ? 0.344 5.514 -7.833 1.00 84.25 85 LEU A O 1
ATOM 670 N N . HIS A 1 86 ? -0.296 4.124 -6.179 1.00 86.12 86 HIS A N 1
ATOM 671 C CA . HIS A 1 86 ? 1.015 3.617 -5.812 1.00 86.12 86 HIS A CA 1
ATOM 672 C C . HIS A 1 86 ? 0.856 2.213 -5.239 1.00 86.12 86 HIS A C 1
ATOM 674 O O . HIS A 1 86 ? -0.255 1.760 -4.951 1.00 86.12 86 HIS A O 1
ATOM 680 N N . THR A 1 87 ? 1.983 1.547 -5.073 1.00 83.88 87 THR A N 1
ATOM 681 C CA . THR A 1 87 ? 2.098 0.280 -4.357 1.00 83.88 87 THR A CA 1
ATOM 682 C C . THR A 1 87 ? 3.013 0.488 -3.166 1.00 83.88 87 THR A C 1
ATOM 684 O O . THR A 1 87 ? 4.067 1.113 -3.311 1.00 83.88 87 THR A O 1
ATOM 687 N N . ASP A 1 88 ? 2.649 -0.063 -2.019 1.00 83.62 88 ASP A N 1
ATOM 688 C CA . ASP A 1 88 ? 3.553 -0.096 -0.877 1.00 83.62 88 ASP A CA 1
ATOM 689 C C . ASP A 1 88 ? 4.635 -1.168 -1.069 1.00 83.62 88 ASP A C 1
ATOM 691 O O . ASP A 1 88 ? 4.513 -2.075 -1.892 1.00 83.62 88 ASP A O 1
ATOM 695 N N . LEU A 1 89 ? 5.721 -1.069 -0.299 1.00 78.25 89 LEU A N 1
ATOM 696 C CA . LEU A 1 89 ? 6.795 -2.071 -0.309 1.00 78.25 89 LEU A CA 1
ATOM 697 C C . LEU A 1 89 ? 6.371 -3.404 0.332 1.00 78.25 89 LEU A C 1
ATOM 699 O O . LEU A 1 89 ? 7.070 -4.405 0.192 1.00 78.25 89 LEU A O 1
ATOM 703 N N . SER A 1 90 ? 5.259 -3.414 1.067 1.00 81.94 90 SER A N 1
ATOM 704 C CA . SER A 1 90 ? 4.675 -4.613 1.663 1.00 81.94 90 SER A CA 1
ATOM 705 C C . SER A 1 90 ? 3.831 -5.393 0.660 1.00 81.94 90 SER A C 1
ATOM 707 O O . SER A 1 90 ? 3.091 -4.799 -0.117 1.00 81.94 90 SER A O 1
ATOM 709 N N . GLU A 1 91 ? 3.840 -6.720 0.774 1.00 83.56 91 GLU A N 1
ATOM 710 C CA . GLU A 1 91 ? 3.013 -7.612 -0.055 1.00 83.56 91 GLU A CA 1
ATOM 711 C C . GLU A 1 91 ? 1.507 -7.405 0.161 1.00 83.56 91 GLU A C 1
ATOM 713 O O . GLU A 1 91 ? 0.716 -7.521 -0.770 1.00 83.56 91 GLU A O 1
ATOM 718 N N . ILE A 1 92 ? 1.103 -7.092 1.396 1.00 89.69 92 ILE A N 1
ATOM 719 C CA . ILE A 1 92 ? -0.293 -6.852 1.763 1.00 89.69 92 ILE A CA 1
ATOM 720 C C . ILE A 1 92 ? -0.382 -5.571 2.577 1.00 89.69 92 ILE A C 1
ATOM 722 O O . ILE A 1 92 ? 0.319 -5.397 3.574 1.00 89.69 92 ILE A O 1
ATOM 726 N N . VAL A 1 93 ? -1.324 -4.720 2.185 1.00 91.38 93 VAL A N 1
ATOM 727 C CA . VAL A 1 93 ? -1.723 -3.5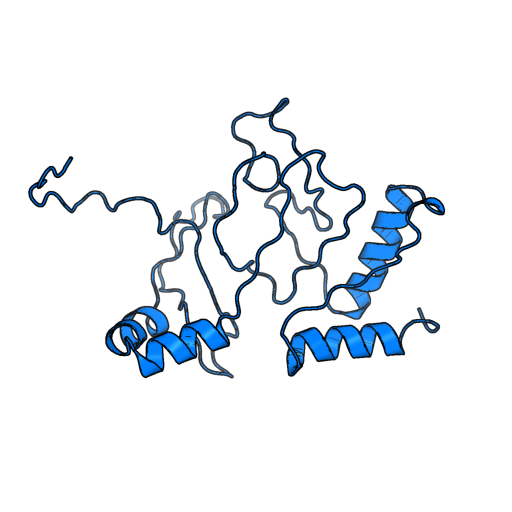24 2.923 1.00 91.38 93 VAL A CA 1
ATOM 728 C C . VAL A 1 93 ? -3.146 -3.728 3.411 1.00 91.38 93 VAL A C 1
ATOM 730 O O . VAL A 1 93 ? -4.019 -4.174 2.669 1.00 91.38 93 VAL A O 1
ATOM 733 N N . SER A 1 94 ? -3.391 -3.395 4.672 1.00 91.81 94 SER A N 1
ATOM 734 C CA . SER A 1 94 ? -4.725 -3.425 5.264 1.00 91.81 94 SER A CA 1
ATOM 735 C C . SER A 1 94 ? -5.024 -2.079 5.912 1.00 91.81 94 SER A C 1
ATOM 737 O O . SER A 1 94 ? -4.119 -1.414 6.423 1.00 91.81 94 SER A O 1
ATOM 739 N N . LEU A 1 95 ? -6.302 -1.688 5.917 1.00 93.00 95 LEU A N 1
ATOM 740 C CA . LEU A 1 95 ? -6.785 -0.479 6.584 1.00 93.00 95 LEU A CA 1
ATOM 741 C C . LEU A 1 95 ? -8.038 -0.788 7.414 1.00 93.00 95 LEU A C 1
ATOM 743 O O . LEU A 1 95 ? -8.991 -1.382 6.907 1.00 93.00 95 LEU A O 1
ATOM 747 N N . LEU A 1 96 ? -8.067 -0.314 8.663 1.00 93.06 96 LEU A N 1
ATOM 748 C CA . LEU A 1 96 ? -9.264 -0.294 9.507 1.00 93.06 96 LEU A CA 1
ATOM 749 C C . LEU A 1 96 ? -9.815 1.132 9.592 1.00 93.06 96 LEU A C 1
ATOM 751 O O . LEU A 1 96 ? -9.173 2.032 10.129 1.00 93.06 96 LEU A O 1
ATOM 755 N N . SER A 1 97 ? -11.031 1.338 9.089 1.00 92.06 97 SER A N 1
ATOM 756 C CA . SER A 1 97 ? -11.720 2.623 9.221 1.00 92.06 97 SER A CA 1
ATOM 757 C C . SER A 1 97 ? -12.406 2.718 10.584 1.00 92.06 97 SER A C 1
ATOM 759 O O . SER A 1 97 ? -13.369 2.001 10.846 1.00 92.06 97 SER A O 1
ATOM 761 N N . LEU A 1 98 ? -11.913 3.617 11.441 1.00 90.12 98 LEU A N 1
ATOM 762 C CA . LEU A 1 98 ? -12.534 3.941 12.735 1.00 90.12 98 LEU A CA 1
ATOM 763 C C . LEU A 1 98 ? -13.629 5.008 12.601 1.00 90.12 98 LEU A C 1
ATOM 765 O O . LEU A 1 98 ? -14.592 5.035 13.362 1.00 90.12 98 LEU A O 1
ATOM 769 N N . SER A 1 99 ? -13.485 5.900 11.621 1.00 85.06 99 SER A N 1
ATOM 770 C CA . SER A 1 99 ? -14.467 6.930 11.300 1.00 85.06 99 SER A CA 1
ATOM 771 C C . SER A 1 99 ? -14.414 7.284 9.817 1.00 85.06 99 SER A C 1
ATOM 773 O O . SER A 1 99 ? -13.369 7.198 9.167 1.00 85.06 99 SER A O 1
ATOM 775 N N . THR A 1 100 ? -15.557 7.687 9.266 1.00 83.62 100 THR A N 1
ATOM 776 C CA . THR A 1 100 ? -15.649 8.178 7.890 1.00 83.62 100 THR A CA 1
ATOM 777 C C . THR A 1 100 ? -15.331 9.667 7.834 1.00 83.62 100 THR A C 1
ATOM 779 O O . THR A 1 100 ? -15.782 10.438 8.687 1.00 83.62 100 THR A O 1
ATOM 782 N N . ALA A 1 101 ? -14.629 10.102 6.789 1.00 82.50 101 ALA A N 1
ATOM 783 C CA . ALA A 1 101 ? -14.417 11.523 6.544 1.00 82.50 101 ALA A CA 1
ATOM 784 C C . ALA A 1 101 ? -15.757 12.268 6.376 1.00 82.50 101 ALA A C 1
ATOM 786 O O . ALA A 1 101 ? -16.698 11.754 5.772 1.00 82.50 101 ALA A O 1
ATOM 787 N N . LYS A 1 102 ? -15.834 13.516 6.863 1.00 81.81 102 LYS A N 1
ATOM 788 C CA . LYS A 1 102 ? -17.018 14.383 6.674 1.00 81.81 102 LYS A CA 1
ATOM 789 C C . LYS A 1 102 ? -17.301 14.685 5.196 1.00 81.81 102 LYS A C 1
ATOM 791 O O . LYS A 1 102 ? -18.445 14.911 4.820 1.00 81.81 102 LYS A O 1
ATOM 796 N N . SER A 1 103 ? -16.252 14.727 4.379 1.00 81.88 103 SER A N 1
ATOM 797 C CA . SER A 1 103 ? -16.290 14.927 2.930 1.00 81.88 103 SER A CA 1
ATOM 798 C C . SER A 1 103 ? -14.999 14.377 2.322 1.00 81.88 103 SER A C 1
ATOM 800 O O . SER A 1 103 ? -13.932 14.573 2.908 1.00 81.88 103 SER A O 1
ATOM 802 N N . GLY A 1 104 ? -15.067 13.755 1.144 1.00 82.38 104 GLY A N 1
ATOM 803 C CA . GLY A 1 104 ? -13.904 13.109 0.523 1.00 82.38 104 GLY A CA 1
ATOM 804 C C . GLY A 1 104 ? -13.572 11.766 1.182 1.00 82.38 104 GLY A C 1
ATOM 805 O O . GLY A 1 104 ? -14.477 11.057 1.610 1.00 82.38 104 GLY A O 1
ATOM 806 N N . GLY A 1 105 ? -12.284 11.411 1.249 1.00 79.12 105 GLY A N 1
ATOM 807 C CA . GLY A 1 105 ? -11.830 10.160 1.877 1.00 79.12 105 GLY A CA 1
ATOM 808 C C . GLY A 1 105 ? -12.133 8.899 1.063 1.00 79.12 105 GLY A C 1
ATOM 809 O O . GLY A 1 105 ? -12.264 7.821 1.632 1.00 79.12 105 GLY A O 1
ATOM 810 N N . LEU A 1 106 ? -12.285 9.034 -0.258 1.00 84.62 106 LEU A N 1
ATOM 811 C CA . LEU A 1 106 ? -12.488 7.897 -1.150 1.00 84.62 106 LEU A CA 1
ATOM 812 C C . LEU A 1 106 ? -11.179 7.122 -1.314 1.00 84.62 106 LEU A C 1
ATOM 814 O O . LEU A 1 106 ? -10.184 7.682 -1.773 1.00 84.62 106 LEU A O 1
ATOM 818 N N . SER A 1 107 ? -11.208 5.831 -0.999 1.00 85.81 107 SER A N 1
ATOM 819 C CA . SER A 1 107 ? -10.145 4.899 -1.369 1.00 85.81 107 SER A CA 1
ATOM 820 C C . SER A 1 107 ? -10.299 4.506 -2.837 1.00 85.81 107 SER A C 1
ATOM 822 O O . SER A 1 107 ? -11.390 4.136 -3.273 1.00 85.81 107 SER A O 1
ATOM 824 N N . GLN A 1 108 ? -9.206 4.585 -3.592 1.00 88.25 108 GLN A N 1
ATOM 825 C CA . GLN A 1 108 ? -9.133 4.135 -4.980 1.00 88.25 108 GLN A CA 1
ATOM 826 C C . GLN A 1 108 ? -8.103 3.017 -5.086 1.00 88.25 108 GLN A C 1
ATOM 828 O O . GLN A 1 108 ? -7.074 3.053 -4.416 1.00 88.25 108 GLN A O 1
ATOM 833 N N . PHE A 1 109 ? -8.386 2.040 -5.935 1.00 89.19 109 PHE A N 1
ATOM 834 C CA . PHE A 1 109 ? -7.489 0.940 -6.251 1.00 89.19 109 PHE A CA 1
ATOM 835 C C . PHE A 1 109 ? -7.638 0.593 -7.731 1.00 89.19 109 PHE A C 1
ATOM 837 O O . PHE A 1 109 ? -8.679 0.851 -8.339 1.00 89.19 109 PHE A O 1
ATOM 844 N N . SER A 1 110 ? -6.587 0.026 -8.312 1.00 90.44 110 SER A N 1
ATOM 845 C CA . SER A 1 110 ? -6.572 -0.439 -9.696 1.00 90.44 110 SER A CA 1
ATOM 846 C C . SER A 1 110 ? -5.835 -1.770 -9.775 1.00 90.44 110 SER A C 1
ATOM 848 O O . SER A 1 110 ? -4.909 -2.016 -9.005 1.00 90.44 110 SER A O 1
ATOM 850 N N . SER A 1 111 ? -6.247 -2.627 -10.706 1.00 89.50 111 SER A N 1
ATOM 851 C CA . SER A 1 111 ? -5.588 -3.909 -10.949 1.00 89.50 111 SER A CA 1
ATOM 852 C C . SER A 1 111 ? -4.378 -3.704 -11.853 1.00 89.50 111 SER A C 1
ATOM 854 O O . SER A 1 111 ? -4.528 -3.371 -13.030 1.00 89.50 111 SER A O 1
ATOM 856 N N . LEU A 1 112 ? -3.178 -3.956 -11.323 1.00 88.00 112 LEU A N 1
ATOM 857 C CA . LEU A 1 112 ? -1.947 -3.936 -12.115 1.00 88.00 112 LEU A CA 1
ATOM 858 C C . LEU A 1 112 ? -1.945 -4.992 -13.223 1.00 88.00 112 LEU A C 1
ATOM 860 O O . LEU A 1 112 ? -1.400 -4.737 -14.290 1.00 88.00 112 LEU A O 1
ATOM 864 N N . VAL A 1 113 ? -2.626 -6.125 -13.020 1.00 87.88 113 VAL A N 1
ATOM 865 C CA . VAL A 1 113 ? -2.816 -7.147 -14.061 1.00 87.88 113 VAL A CA 1
ATOM 866 C C . VAL A 1 113 ? -3.668 -6.601 -15.205 1.00 87.88 113 VAL A C 1
ATOM 868 O O . VAL A 1 113 ? -3.334 -6.785 -16.372 1.00 87.88 113 VAL A O 1
ATOM 871 N N . THR A 1 114 ? -4.752 -5.887 -14.889 1.00 90.69 114 THR A N 1
ATOM 872 C CA . THR A 1 114 ? -5.599 -5.261 -15.912 1.00 90.69 114 THR A CA 1
ATOM 873 C C . THR A 1 114 ? -4.838 -4.169 -16.657 1.00 90.69 114 THR A C 1
ATOM 875 O O . THR A 1 114 ? -4.879 -4.141 -17.881 1.00 90.69 114 THR A O 1
ATOM 878 N N . VAL A 1 115 ? -4.099 -3.312 -15.941 1.00 93.38 115 VAL A N 1
ATOM 879 C CA . VAL A 1 115 ? -3.247 -2.275 -16.550 1.00 93.38 115 VAL A CA 1
ATOM 880 C C . VAL A 1 115 ? -2.186 -2.900 -17.454 1.00 93.38 115 VAL A C 1
ATOM 882 O O . VAL A 1 115 ? -1.983 -2.437 -18.571 1.00 93.38 115 VAL A O 1
ATOM 885 N N . HIS A 1 116 ? -1.531 -3.970 -17.006 1.00 92.56 116 HIS A N 1
ATOM 886 C CA . HIS A 1 116 ? -0.557 -4.693 -17.811 1.00 92.56 116 HIS A CA 1
ATOM 887 C C . HIS A 1 116 ? -1.186 -5.240 -19.099 1.00 92.56 116 HIS A C 1
ATOM 889 O O . HIS A 1 116 ? -0.644 -5.026 -20.178 1.00 92.56 116 HIS A O 1
ATOM 895 N N . ASN A 1 117 ? -2.340 -5.906 -19.005 1.00 92.31 117 ASN A N 1
ATOM 896 C CA . ASN A 1 117 ? -3.019 -6.471 -20.173 1.00 92.31 117 ASN A CA 1
ATOM 897 C C . ASN A 1 117 ? -3.451 -5.391 -21.173 1.00 92.31 117 ASN A C 1
ATOM 899 O O . ASN A 1 117 ? -3.289 -5.583 -22.374 1.00 92.31 117 ASN A O 1
ATOM 903 N N . GLU A 1 118 ? -3.918 -4.244 -20.682 1.00 97.25 118 GLU A N 1
ATOM 904 C CA . GLU A 1 118 ? -4.238 -3.080 -21.512 1.00 97.25 118 GLU A CA 1
ATOM 905 C C . GLU A 1 118 ? -3.001 -2.571 -22.270 1.00 97.25 118 GLU A C 1
ATOM 907 O O . GLU A 1 118 ? -3.066 -2.294 -23.465 1.00 97.25 118 GLU A O 1
ATOM 912 N N . ILE A 1 119 ? -1.844 -2.499 -21.601 1.00 96.31 119 ILE A N 1
ATOM 913 C CA . ILE A 1 119 ? -0.577 -2.112 -22.238 1.00 96.31 119 ILE A CA 1
ATOM 914 C C . ILE A 1 119 ? -0.149 -3.162 -23.268 1.00 96.31 119 ILE A C 1
ATOM 916 O O . ILE A 1 119 ? 0.277 -2.797 -24.356 1.00 96.31 119 ILE A O 1
ATOM 920 N N . VAL A 1 120 ? -0.284 -4.457 -22.971 1.00 94.94 120 VAL A N 1
ATOM 921 C CA . VAL A 1 120 ? 0.021 -5.530 -23.933 1.00 94.94 120 VAL A CA 1
ATOM 922 C C . VAL A 1 120 ? -0.826 -5.407 -25.197 1.00 94.94 120 VAL A C 1
ATOM 924 O O . VAL A 1 120 ? -0.302 -5.588 -26.296 1.00 94.94 120 VAL A O 1
ATOM 927 N N . GLU A 1 121 ? -2.118 -5.119 -25.050 1.00 97.88 121 GLU A N 1
ATOM 928 C CA . GLU A 1 121 ? -3.055 -5.052 -26.170 1.00 97.88 121 GLU A CA 1
ATOM 929 C C . GLU A 1 121 ? -2.895 -3.766 -26.989 1.00 97.88 121 GLU A C 1
ATOM 931 O O . GLU A 1 121 ? -2.874 -3.825 -28.219 1.00 97.88 121 GLU A O 1
ATOM 936 N N . ASN A 1 122 ? -2.738 -2.619 -26.321 1.00 98.44 122 ASN A N 1
ATOM 937 C CA . ASN A 1 122 ? -2.874 -1.310 -26.962 1.00 98.44 122 ASN A CA 1
ATOM 938 C C . ASN A 1 122 ? -1.577 -0.489 -27.030 1.00 98.44 122 ASN A C 1
ATOM 940 O O . ASN A 1 122 ? -1.475 0.386 -27.890 1.00 98.44 122 ASN A O 1
ATOM 944 N N . HIS A 1 123 ? -0.585 -0.768 -26.176 1.00 97.62 123 HIS A N 1
ATOM 945 C CA . HIS A 1 123 ? 0.665 0.005 -26.068 1.00 97.62 123 HIS A CA 1
ATOM 946 C C . HIS A 1 123 ? 1.914 -0.856 -25.761 1.00 97.62 123 HIS A C 1
ATOM 948 O O . HIS A 1 123 ? 2.661 -0.560 -24.815 1.00 97.62 123 HIS A O 1
ATOM 954 N N . PRO A 1 124 ? 2.180 -1.944 -26.514 1.00 97.19 124 PRO A N 1
ATOM 955 C CA . PRO A 1 124 ? 3.241 -2.898 -26.185 1.00 97.19 124 PRO A CA 1
ATOM 956 C C . PRO A 1 124 ? 4.648 -2.277 -26.181 1.00 97.19 124 PRO A C 1
ATOM 958 O O . PRO A 1 124 ? 5.553 -2.809 -25.537 1.00 97.19 124 PRO A O 1
ATOM 961 N N . GLU A 1 125 ? 4.845 -1.134 -26.845 1.00 98.00 125 GLU A N 1
ATOM 962 C CA . GLU A 1 125 ? 6.085 -0.356 -26.823 1.00 98.00 125 GLU A CA 1
ATOM 963 C C . GLU A 1 125 ? 6.498 0.108 -25.416 1.00 98.00 125 GLU A C 1
ATOM 965 O O . GLU A 1 125 ? 7.679 0.367 -25.178 1.00 98.00 125 GLU A O 1
ATOM 970 N N . TYR A 1 126 ? 5.562 0.179 -24.464 1.00 96.31 126 TYR A N 1
ATOM 971 C CA . TYR A 1 126 ? 5.862 0.544 -23.080 1.00 96.31 126 TYR A CA 1
ATOM 972 C C . TYR A 1 126 ? 6.327 -0.638 -22.226 1.00 96.31 126 TYR A C 1
ATOM 974 O O . TYR A 1 126 ? 6.876 -0.421 -21.149 1.00 96.31 126 TYR A O 1
ATOM 982 N N . LEU A 1 127 ? 6.179 -1.885 -22.679 1.00 94.56 127 LEU A N 1
ATOM 983 C CA . LEU A 1 127 ? 6.529 -3.046 -21.857 1.00 94.56 127 LEU A CA 1
ATOM 984 C C . LEU A 1 127 ? 8.030 -3.122 -21.573 1.00 94.56 127 LEU A C 1
ATOM 986 O O . LEU A 1 127 ? 8.420 -3.303 -20.424 1.00 94.56 127 LEU A O 1
ATOM 990 N N . GLU A 1 128 ? 8.881 -2.944 -22.587 1.00 95.44 128 GLU A N 1
ATOM 991 C CA . GLU A 1 128 ? 10.337 -3.040 -22.411 1.00 95.44 128 GLU A CA 1
ATOM 992 C C . GLU A 1 128 ? 10.866 -2.098 -21.308 1.00 95.44 128 GLU A C 1
ATOM 994 O O . GLU A 1 128 ? 11.526 -2.590 -20.387 1.00 95.44 128 GLU A O 1
ATOM 999 N N . PRO A 1 129 ? 10.580 -0.777 -21.314 1.00 95.50 129 PRO A N 1
ATOM 1000 C CA . PRO A 1 129 ? 11.026 0.092 -20.229 1.00 95.50 129 PRO A CA 1
ATOM 1001 C C . PRO A 1 129 ? 10.396 -0.259 -18.873 1.00 95.50 129 PRO A C 1
ATOM 1003 O O . PRO A 1 129 ? 11.085 -0.143 -17.862 1.00 95.50 129 PRO A O 1
ATOM 1006 N N . LEU A 1 130 ? 9.140 -0.717 -18.827 1.00 94.19 130 LEU A N 1
ATOM 1007 C CA . LEU A 1 130 ? 8.457 -1.056 -17.570 1.00 94.19 130 LEU A CA 1
ATOM 1008 C C . LEU A 1 130 ? 8.991 -2.346 -16.923 1.00 94.19 130 LEU A C 1
ATOM 1010 O O . LEU A 1 130 ? 9.084 -2.416 -15.697 1.00 94.19 130 LEU A O 1
ATOM 1014 N N . TYR A 1 131 ? 9.413 -3.325 -17.726 1.00 93.31 131 TYR A N 1
ATOM 1015 C CA . TYR A 1 131 ? 10.120 -4.522 -17.255 1.00 93.31 131 TYR A CA 1
ATOM 1016 C C . TYR A 1 131 ? 11.593 -4.250 -16.926 1.00 93.31 131 TYR A C 1
ATOM 1018 O O . TYR A 1 131 ? 12.148 -4.856 -16.014 1.00 93.31 131 TYR A O 1
ATOM 1026 N N . ARG A 1 132 ? 12.248 -3.334 -17.651 1.00 94.50 132 ARG A N 1
ATOM 1027 C CA . ARG A 1 132 ? 13.624 -2.907 -17.347 1.00 94.50 132 ARG A CA 1
ATOM 1028 C C . ARG A 1 132 ? 13.704 -2.093 -16.054 1.00 94.50 132 ARG A C 1
ATOM 1030 O O . ARG A 1 132 ? 14.725 -2.148 -15.367 1.00 94.50 132 ARG A O 1
ATOM 1037 N N . GLY A 1 133 ? 12.663 -1.322 -15.754 1.00 93.25 133 GLY A N 1
ATOM 1038 C CA . GLY A 1 133 ? 12.575 -0.490 -14.563 1.00 93.25 133 GLY A CA 1
ATOM 1039 C C . GLY A 1 133 ? 13.408 0.788 -14.605 1.00 93.25 133 GLY A C 1
ATOM 1040 O O . GLY A 1 133 ? 14.074 1.107 -15.596 1.00 93.25 133 GLY A O 1
ATOM 1041 N N . PHE A 1 134 ? 13.382 1.497 -13.478 1.00 93.38 134 PHE A N 1
ATOM 1042 C CA . PHE A 1 134 ? 14.036 2.791 -13.272 1.00 93.38 134 PHE A CA 1
ATOM 1043 C C . PHE A 1 134 ? 14.719 2.841 -11.899 1.00 93.38 134 PHE A C 1
ATOM 1045 O O . PHE A 1 134 ? 14.300 2.115 -10.996 1.00 93.38 134 PHE A O 1
ATOM 1052 N N . PRO A 1 135 ? 15.749 3.681 -11.697 1.00 92.69 135 PRO A N 1
ATOM 1053 C CA . PRO A 1 135 ? 16.261 3.960 -10.359 1.00 92.69 135 PRO A CA 1
ATOM 1054 C C . PRO A 1 135 ? 15.138 4.489 -9.462 1.00 92.69 135 PRO A C 1
ATOM 1056 O O . PRO A 1 135 ? 14.464 5.457 -9.814 1.00 92.69 135 PRO A O 1
ATOM 1059 N N . TYR A 1 136 ? 14.933 3.850 -8.315 1.00 88.62 136 TYR A N 1
ATOM 1060 C CA . TYR A 1 136 ? 13.857 4.176 -7.387 1.00 88.62 136 TYR A CA 1
ATOM 1061 C C . TYR A 1 136 ? 14.292 5.276 -6.424 1.00 88.62 136 TYR A C 1
ATOM 1063 O O . TYR A 1 136 ? 15.362 5.177 -5.813 1.00 88.62 136 TYR A O 1
ATOM 1071 N N . TYR A 1 137 ? 13.465 6.311 -6.273 1.00 87.75 137 TYR A N 1
ATOM 1072 C CA . TYR A 1 137 ? 13.707 7.393 -5.325 1.00 87.75 137 TYR A CA 1
ATOM 1073 C C . TYR A 1 137 ? 13.274 6.979 -3.916 1.00 87.75 137 TYR A C 1
ATOM 1075 O O . TYR A 1 137 ? 12.110 6.694 -3.659 1.00 87.75 137 TYR A O 1
ATOM 1083 N N . ARG A 1 138 ? 14.217 6.987 -2.973 1.00 81.94 138 ARG A N 1
ATOM 1084 C CA . ARG A 1 138 ? 14.022 6.523 -1.591 1.00 81.94 138 ARG A CA 1
ATOM 1085 C C . ARG A 1 138 ? 13.265 7.511 -0.706 1.00 81.94 138 ARG A C 1
ATOM 1087 O O . ARG A 1 138 ? 12.966 7.187 0.434 1.00 81.94 138 ARG A O 1
ATOM 1094 N N . ALA A 1 139 ? 12.939 8.697 -1.222 1.00 80.62 139 ALA A N 1
ATOM 1095 C CA . ALA A 1 139 ? 12.052 9.667 -0.580 1.00 80.62 139 ALA A CA 1
ATOM 1096 C C . ALA A 1 139 ? 12.398 10.014 0.887 1.00 80.62 139 ALA A C 1
ATOM 1098 O O . ALA A 1 139 ? 11.502 10.271 1.697 1.00 80.62 139 ALA A O 1
ATOM 1099 N N . GLY A 1 140 ? 13.690 10.065 1.231 1.00 77.12 140 GLY A N 1
ATOM 1100 C CA . GLY A 1 140 ? 14.155 10.370 2.586 1.00 77.12 140 GLY A CA 1
ATOM 1101 C C . GLY A 1 140 ? 14.143 9.167 3.533 1.00 77.12 140 GLY A C 1
ATOM 1102 O O . GLY A 1 140 ? 14.221 9.359 4.746 1.00 77.12 140 GLY A O 1
ATOM 1103 N N . GLU A 1 141 ? 13.984 7.950 3.008 1.00 76.81 141 GLU A N 1
ATOM 1104 C CA . GLU A 1 141 ? 14.094 6.681 3.744 1.00 76.81 141 GLU A CA 1
ATOM 1105 C C . GLU A 1 141 ? 15.442 5.982 3.539 1.00 76.81 141 GLU A C 1
ATOM 1107 O O . GLU A 1 141 ? 15.649 4.863 4.007 1.00 76.81 141 GLU A O 1
ATOM 1112 N N . GLU A 1 142 ? 16.371 6.624 2.834 1.00 83.44 142 GLU A N 1
ATOM 1113 C CA . GLU A 1 142 ? 17.740 6.154 2.701 1.00 83.44 142 GLU A CA 1
ATOM 1114 C C . GLU A 1 142 ? 18.485 6.107 4.050 1.00 83.44 142 GLU A C 1
ATOM 1116 O O . GLU A 1 142 ? 18.282 6.935 4.944 1.00 83.44 142 GLU A O 1
ATOM 1121 N N . GLY A 1 143 ? 19.365 5.113 4.211 1.00 81.50 143 GLY A N 1
ATOM 1122 C CA . GLY A 1 143 ? 20.240 5.011 5.374 1.00 81.50 143 GLY A CA 1
ATOM 1123 C C . GLY A 1 143 ? 21.262 6.151 5.434 1.00 81.50 143 GLY A C 1
ATOM 1124 O O . GLY A 1 143 ? 21.537 6.834 4.449 1.00 81.50 143 GLY A O 1
ATOM 1125 N N . ALA A 1 144 ? 21.879 6.356 6.601 1.00 84.69 144 ALA A N 1
ATOM 1126 C CA . ALA A 1 144 ? 22.896 7.394 6.759 1.00 84.69 144 ALA A CA 1
ATOM 1127 C C . ALA A 1 144 ? 24.074 7.178 5.786 1.00 84.69 144 ALA A C 1
ATOM 1129 O O . ALA A 1 144 ? 24.823 6.210 5.915 1.00 84.69 144 ALA A O 1
ATOM 1130 N N . GLY A 1 145 ? 24.248 8.108 4.843 1.00 86.94 145 GLY A N 1
ATOM 1131 C CA . GLY A 1 145 ? 25.290 8.043 3.813 1.00 86.94 145 GLY A CA 1
ATOM 1132 C C . GLY A 1 145 ? 24.917 7.232 2.569 1.00 86.94 145 GLY A C 1
ATOM 1133 O O . GLY A 1 145 ? 25.778 7.027 1.717 1.00 86.94 145 GLY A O 1
ATOM 1134 N N . GLU A 1 146 ? 23.670 6.774 2.452 1.00 88.81 146 GLU A N 1
ATOM 1135 C CA . GLU A 1 146 ? 23.151 6.173 1.226 1.00 88.81 146 GLU A CA 1
ATOM 1136 C C . GLU A 1 146 ? 22.655 7.245 0.245 1.00 88.81 146 GLU A C 1
ATOM 1138 O O . GLU A 1 146 ? 22.237 8.334 0.636 1.00 88.81 146 GLU A O 1
ATOM 1143 N N . GLU A 1 147 ? 22.707 6.926 -1.048 1.00 91.50 147 GLU A N 1
ATOM 1144 C CA . GLU A 1 147 ? 22.186 7.801 -2.096 1.00 91.50 147 GLU A CA 1
ATOM 1145 C C . GLU A 1 147 ? 20.648 7.851 -2.060 1.00 91.50 147 GLU A C 1
ATOM 1147 O O . GLU A 1 147 ? 20.000 6.838 -1.775 1.00 91.50 147 GLU A O 1
ATOM 1152 N N . PRO A 1 148 ? 20.035 8.988 -2.434 1.00 89.50 148 PRO A N 1
ATOM 1153 C CA . PRO A 1 148 ? 18.582 9.146 -2.446 1.00 89.50 148 PRO A CA 1
ATOM 1154 C C . PRO A 1 148 ? 17.891 8.302 -3.527 1.00 89.50 148 PRO A C 1
ATOM 1156 O O . PRO A 1 148 ? 16.666 8.216 -3.551 1.00 89.50 148 PRO A O 1
ATOM 1159 N N . VAL A 1 149 ? 18.652 7.698 -4.441 1.00 92.31 149 VAL A N 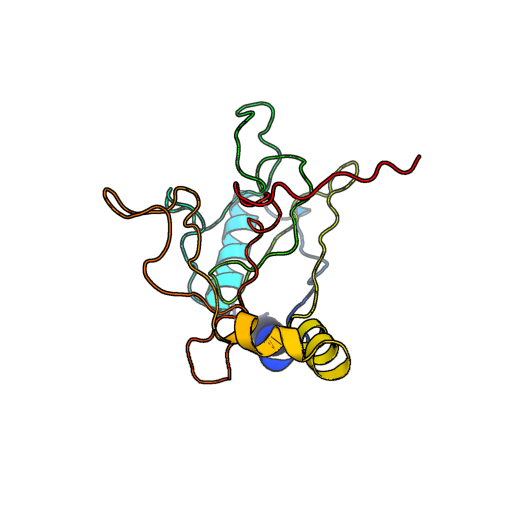1
ATOM 1160 C CA . VAL A 1 149 ? 18.153 6.817 -5.502 1.00 92.31 149 VAL A CA 1
ATOM 1161 C C . VAL A 1 149 ? 18.880 5.477 -5.472 1.00 92.31 149 VAL A C 1
ATOM 1163 O O . VAL A 1 149 ? 20.056 5.400 -5.116 1.00 92.31 149 VAL A O 1
ATOM 1166 N N . THR A 1 150 ? 18.197 4.395 -5.845 1.00 89.62 150 THR A N 1
ATOM 1167 C CA . THR A 1 150 ? 18.838 3.077 -5.941 1.00 89.62 150 THR A CA 1
ATOM 1168 C C . THR A 1 150 ? 19.897 3.055 -7.052 1.00 89.62 150 THR A C 1
ATOM 1170 O O . THR A 1 150 ? 19.660 3.587 -8.136 1.00 89.62 150 THR A O 1
ATOM 1173 N N . PRO A 1 151 ? 21.056 2.398 -6.847 1.00 92.50 151 PRO A N 1
ATOM 1174 C CA . PRO A 1 151 ? 22.068 2.264 -7.898 1.00 92.50 151 PRO A CA 1
ATOM 1175 C C . PRO A 1 151 ? 21.715 1.189 -8.945 1.00 92.50 151 PRO A C 1
ATOM 1177 O O . PRO A 1 151 ? 22.462 0.982 -9.898 1.00 92.50 151 PRO A O 1
ATOM 1180 N N . TRP A 1 152 ? 20.587 0.498 -8.771 1.00 92.50 152 TRP A N 1
ATOM 1181 C CA . TRP A 1 152 ? 19.989 -0.441 -9.720 1.00 92.50 152 TRP A CA 1
ATOM 1182 C C . TRP A 1 152 ? 18.578 0.014 -10.100 1.00 92.50 152 TRP A C 1
ATOM 1184 O O . TRP A 1 152 ? 17.960 0.807 -9.386 1.00 92.50 152 TRP A O 1
ATOM 1194 N N . ASN A 1 153 ? 18.055 -0.528 -11.197 1.00 92.62 153 ASN A N 1
ATOM 1195 C CA . ASN A 1 153 ? 16.671 -0.305 -11.597 1.00 92.62 153 ASN A CA 1
ATOM 1196 C C . ASN A 1 153 ? 15.717 -1.191 -10.794 1.00 92.62 153 ASN A C 1
ATOM 1198 O O . ASN A 1 153 ? 15.990 -2.374 -10.588 1.00 92.62 153 ASN A O 1
ATOM 1202 N N . VAL A 1 154 ? 14.581 -0.622 -10.403 1.00 90.81 154 VAL A N 1
ATOM 1203 C CA . VAL A 1 154 ? 13.436 -1.344 -9.852 1.00 90.81 154 VAL A CA 1
ATOM 1204 C C . VAL A 1 154 ? 12.378 -1.459 -10.955 1.00 90.81 154 VAL A C 1
ATOM 1206 O O . VAL A 1 154 ? 11.981 -0.431 -11.517 1.00 90.81 154 VAL A O 1
ATOM 1209 N N . PRO A 1 155 ? 11.969 -2.681 -11.336 1.00 91.06 155 PRO A N 1
ATOM 1210 C CA . PRO A 1 155 ? 10.961 -2.884 -12.367 1.00 91.06 155 PRO A CA 1
ATOM 1211 C C . PRO A 1 155 ? 9.565 -2.471 -11.889 1.00 91.06 155 PRO A C 1
ATOM 1213 O O . PRO A 1 155 ? 9.207 -2.639 -10.722 1.00 91.06 155 PRO A O 1
ATOM 1216 N N . VAL A 1 156 ? 8.755 -1.970 -12.824 1.00 90.31 156 VAL A N 1
ATOM 1217 C CA . VAL A 1 156 ? 7.314 -1.765 -12.604 1.00 90.31 156 VAL A CA 1
ATOM 1218 C C . VAL A 1 156 ? 6.588 -3.103 -12.725 1.00 90.31 156 VAL A C 1
ATOM 1220 O O . VAL A 1 156 ? 5.718 -3.420 -11.914 1.00 90.31 156 VAL A O 1
ATOM 1223 N N . PHE A 1 157 ? 6.991 -3.901 -13.720 1.00 88.94 157 PHE A N 1
ATOM 1224 C CA . PHE A 1 157 ? 6.458 -5.226 -14.002 1.00 88.94 157 PHE A CA 1
ATOM 1225 C C . PHE A 1 157 ? 7.526 -6.315 -13.844 1.00 88.94 157 PHE A C 1
ATOM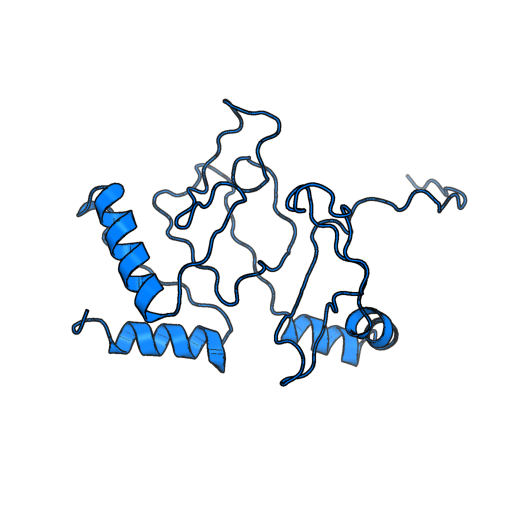 1227 O O . PHE A 1 157 ? 8.631 -6.180 -14.367 1.00 88.94 157 PHE A O 1
ATOM 1234 N N . SER A 1 158 ? 7.196 -7.413 -13.162 1.00 82.56 158 SER A N 1
ATOM 1235 C CA . SER A 1 158 ? 8.074 -8.574 -12.960 1.00 82.56 158 SER A CA 1
ATOM 1236 C C . SER A 1 158 ? 7.340 -9.872 -13.316 1.00 82.56 158 SER A C 1
ATOM 1238 O O . SER A 1 158 ? 6.116 -9.938 -13.294 1.00 82.56 158 SER A O 1
ATOM 1240 N N . LEU A 1 159 ? 8.065 -10.907 -13.749 1.00 71.75 159 LEU A N 1
ATOM 1241 C CA . LEU A 1 159 ? 7.454 -12.212 -14.027 1.00 71.75 159 LEU A CA 1
ATOM 1242 C C . LEU A 1 159 ? 7.437 -13.063 -12.750 1.00 71.75 159 LEU A C 1
ATOM 1244 O O . LEU A 1 159 ? 8.390 -12.976 -11.973 1.00 71.75 159 LEU A O 1
ATOM 1248 N N . PRO A 1 160 ? 6.428 -13.936 -12.564 1.00 58.34 160 PRO A N 1
ATOM 1249 C CA . PRO A 1 160 ? 6.374 -14.835 -11.413 1.00 58.34 160 PRO A CA 1
ATOM 1250 C C . PRO A 1 160 ? 7.687 -15.617 -11.249 1.00 58.34 160 PRO A C 1
ATOM 1252 O O . PRO A 1 160 ? 8.113 -16.310 -12.178 1.00 58.34 160 PRO A O 1
ATOM 1255 N N . GLY A 1 161 ? 8.332 -15.499 -10.081 1.00 52.69 161 GLY A N 1
ATOM 1256 C CA . GLY A 1 161 ? 9.602 -16.170 -9.767 1.00 52.69 161 GLY A CA 1
ATOM 1257 C C . GLY A 1 161 ? 10.877 -15.332 -9.952 1.00 52.69 161 GLY A C 1
ATOM 1258 O O . GLY A 1 161 ? 11.974 -15.856 -9.743 1.00 52.69 161 GLY A O 1
ATOM 1259 N N . GLY A 1 162 ? 10.772 -14.049 -10.308 1.00 42.47 162 GLY A N 1
ATOM 1260 C CA . GLY A 1 162 ? 11.862 -13.075 -10.198 1.00 42.47 162 GLY A CA 1
ATOM 1261 C C . GLY A 1 162 ? 11.383 -11.855 -9.421 1.00 42.47 162 GLY A C 1
ATOM 1262 O O . GLY A 1 162 ? 10.473 -11.209 -9.906 1.00 42.47 162 GLY A O 1
ATOM 1263 N N . PHE A 1 163 ? 11.983 -11.576 -8.251 1.00 40.28 163 PHE A N 1
ATOM 1264 C CA . PHE A 1 163 ? 11.616 -10.507 -7.298 1.00 40.28 163 PHE A CA 1
ATOM 1265 C C . PHE A 1 163 ? 10.130 -10.119 -7.358 1.00 40.28 163 PHE A C 1
ATOM 1267 O O . PHE A 1 163 ? 9.763 -9.237 -8.130 1.00 40.28 163 PHE A O 1
ATOM 1274 N N . ASP A 1 164 ? 9.309 -10.783 -6.539 1.00 39.88 164 ASP A N 1
ATOM 1275 C CA . ASP A 1 164 ? 7.851 -10.628 -6.467 1.00 39.88 164 ASP A CA 1
ATOM 1276 C C . ASP A 1 164 ? 7.449 -9.216 -6.009 1.00 39.88 164 ASP A C 1
ATOM 1278 O O . ASP A 1 164 ? 7.060 -8.972 -4.869 1.00 39.88 164 ASP A O 1
ATOM 1282 N N . GLN A 1 165 ? 7.592 -8.250 -6.908 1.00 45.84 165 GLN A N 1
ATOM 1283 C CA . GLN A 1 165 ? 7.209 -6.875 -6.681 1.00 45.84 165 GLN A CA 1
ATOM 1284 C C . GLN A 1 165 ? 6.690 -6.279 -7.983 1.00 45.84 165 GLN A C 1
ATOM 1286 O O . GLN A 1 165 ? 7.375 -6.235 -9.008 1.00 45.84 165 GLN A O 1
ATOM 1291 N N . TRP A 1 166 ? 5.455 -5.804 -7.908 1.00 51.88 166 TRP A N 1
ATOM 1292 C CA . TRP A 1 166 ? 4.853 -4.911 -8.877 1.00 51.88 166 TRP A CA 1
ATOM 1293 C C . TRP A 1 166 ? 4.916 -3.521 -8.251 1.00 51.88 166 TRP A C 1
ATOM 1295 O O . TRP A 1 166 ? 4.354 -3.338 -7.173 1.00 51.88 166 TRP A O 1
ATOM 1305 N N . SER A 1 167 ? 5.648 -2.576 -8.849 1.00 48.75 167 SER A N 1
ATOM 1306 C CA . SER A 1 167 ? 5.870 -1.265 -8.225 1.00 48.75 167 SER A CA 1
ATOM 1307 C C . SER A 1 167 ? 5.350 -0.107 -9.078 1.00 48.75 167 SER A C 1
ATOM 1309 O O . SER A 1 167 ? 5.692 0.013 -10.250 1.00 48.75 167 SER A O 1
ATOM 1311 N N . ILE A 1 168 ? 4.521 0.764 -8.497 1.00 45.25 168 ILE A N 1
ATOM 1312 C CA . ILE A 1 168 ? 4.200 2.083 -9.062 1.00 45.25 168 ILE A CA 1
ATOM 1313 C C . ILE A 1 168 ? 4.726 3.141 -8.093 1.00 45.25 168 ILE A C 1
ATOM 1315 O O . ILE A 1 168 ? 4.254 3.228 -6.958 1.00 45.25 168 ILE A O 1
ATOM 1319 N N . ASP A 1 169 ? 5.673 3.961 -8.553 1.00 40.16 169 ASP A N 1
ATOM 1320 C CA . ASP A 1 169 ? 6.196 5.105 -7.803 1.00 40.16 169 ASP A CA 1
ATOM 1321 C C . ASP A 1 169 ? 5.317 6.356 -8.041 1.00 40.16 169 ASP A C 1
ATOM 1323 O O . ASP A 1 169 ? 5.197 6.820 -9.183 1.00 40.16 169 ASP A O 1
ATOM 1327 N N . PRO A 1 170 ? 4.722 6.957 -6.992 1.00 33.69 170 PRO A N 1
ATOM 1328 C CA . PRO A 1 170 ? 3.961 8.201 -7.105 1.00 33.69 170 PRO A CA 1
ATOM 1329 C C . PRO A 1 170 ? 4.826 9.430 -7.469 1.00 33.69 170 PRO A C 1
ATOM 1331 O O . PRO A 1 170 ? 4.278 10.487 -7.790 1.00 33.69 170 PRO A O 1
ATOM 1334 N N . GLY A 1 171 ? 6.159 9.325 -7.440 1.00 31.28 171 GLY A N 1
ATOM 1335 C CA . GLY A 1 171 ? 7.118 10.389 -7.750 1.00 31.28 171 GLY A CA 1
ATOM 1336 C C . GLY A 1 171 ? 7.273 10.741 -9.235 1.00 31.28 171 GLY A C 1
ATOM 1337 O O . GLY A 1 171 ? 7.811 11.805 -9.552 1.00 31.28 171 GLY A O 1
ATOM 1338 N N . LEU A 1 172 ? 6.750 9.926 -10.158 1.00 34.56 172 LEU A N 1
ATOM 1339 C CA . LEU A 1 172 ? 6.878 10.148 -11.608 1.00 34.56 172 LEU A CA 1
ATOM 1340 C C . LEU A 1 172 ? 6.014 11.301 -12.163 1.00 34.56 172 LEU A C 1
ATOM 1342 O O . LEU A 1 172 ? 6.074 11.597 -13.355 1.00 34.56 172 LEU A O 1
ATOM 1346 N N . SER A 1 173 ? 5.259 12.016 -11.321 1.00 30.16 173 SER A N 1
ATOM 1347 C CA . SER A 1 173 ? 4.498 13.208 -11.730 1.00 30.16 173 SER A CA 1
ATOM 1348 C C . SER A 1 173 ? 5.270 14.533 -11.606 1.00 30.16 173 SER A C 1
ATOM 1350 O O . SER A 1 173 ? 4.665 15.601 -11.725 1.00 30.16 173 SER A O 1
ATOM 1352 N N . ARG A 1 174 ? 6.584 14.517 -11.337 1.00 28.05 174 ARG A N 1
ATOM 1353 C CA . ARG A 1 174 ? 7.415 15.732 -11.337 1.00 28.05 174 ARG A CA 1
ATOM 1354 C C . ARG A 1 174 ? 8.383 15.715 -12.513 1.00 28.05 174 ARG A C 1
ATOM 1356 O O . ARG A 1 174 ? 9.275 14.883 -12.598 1.00 28.05 174 ARG A O 1
ATOM 1363 N N . THR A 1 175 ? 8.167 16.668 -13.413 1.00 29.94 175 THR A N 1
ATOM 1364 C CA . THR A 1 175 ? 8.986 16.995 -14.585 1.00 29.94 175 THR A CA 1
ATOM 1365 C C . THR A 1 175 ? 10.487 16.818 -14.347 1.00 29.94 175 THR A C 1
ATOM 1367 O O . THR A 1 175 ? 11.048 17.414 -13.425 1.00 29.94 175 THR A O 1
ATOM 1370 N N . TRP A 1 176 ? 11.132 16.059 -15.233 1.00 26.81 176 TRP A N 1
ATOM 1371 C CA . TRP A 1 176 ? 12.584 15.970 -15.360 1.00 26.81 176 TRP A CA 1
ATOM 1372 C C . TRP A 1 176 ? 13.174 17.350 -15.714 1.00 26.81 176 TRP A C 1
ATOM 1374 O O . TRP A 1 176 ? 12.692 17.982 -16.660 1.00 26.81 176 TRP A O 1
ATOM 1384 N N . PRO A 1 177 ? 14.21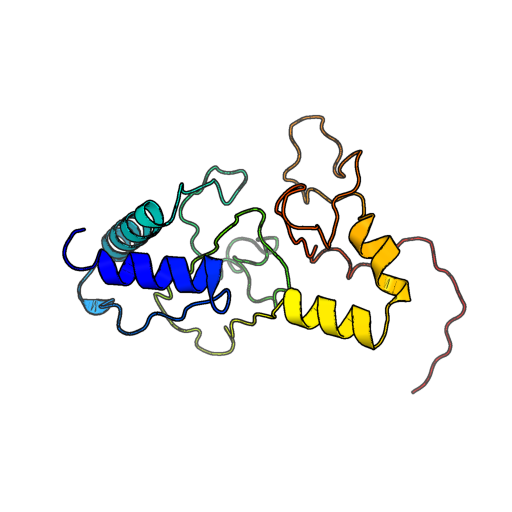1 17.853 -15.016 1.00 29.30 177 PRO A N 1
ATOM 1385 C CA . PRO A 1 177 ? 14.883 19.083 -15.413 1.00 29.30 177 PRO A CA 1
ATOM 1386 C C . PRO A 1 177 ? 15.756 18.786 -16.638 1.00 29.30 177 PRO A C 1
ATOM 1388 O O . PRO A 1 177 ? 16.922 18.420 -16.524 1.00 29.30 177 PRO A O 1
ATOM 1391 N N . GLY A 1 178 ? 15.166 18.901 -17.826 1.00 34.91 178 GLY A N 1
ATOM 1392 C CA . GLY A 1 178 ? 15.890 18.706 -19.080 1.00 34.91 178 GLY A CA 1
ATOM 1393 C C . GLY A 1 178 ? 15.072 18.822 -20.361 1.00 34.91 178 GLY A C 1
ATOM 1394 O O . GLY A 1 178 ? 15.683 18.875 -21.422 1.00 34.91 178 GLY A O 1
ATOM 1395 N N . ASP A 1 179 ? 13.740 18.907 -20.294 1.00 33.12 179 ASP A N 1
ATOM 1396 C CA . ASP A 1 179 ? 12.917 18.998 -21.503 1.00 33.12 179 ASP A CA 1
ATOM 1397 C C . ASP A 1 179 ? 12.420 20.434 -21.731 1.00 33.12 179 ASP A C 1
ATOM 1399 O O . ASP A 1 179 ? 11.331 20.835 -21.321 1.00 33.12 179 ASP A O 1
ATOM 1403 N N . SER A 1 180 ? 13.274 21.258 -22.340 1.00 33.81 180 SER A N 1
ATOM 1404 C CA . SER A 1 180 ? 12.897 22.554 -22.908 1.00 33.81 180 SER A CA 1
ATOM 1405 C C . SER A 1 180 ? 12.623 22.406 -24.409 1.00 33.81 180 SER A C 1
ATOM 1407 O O . SER A 1 180 ? 13.432 22.793 -25.250 1.00 33.81 180 SER A O 1
ATOM 1409 N N . GLY A 1 181 ? 11.452 21.854 -24.741 1.00 31.72 181 GLY A N 1
ATOM 1410 C CA . GLY A 1 181 ? 10.832 21.904 -26.073 1.00 31.72 181 GLY A CA 1
ATOM 1411 C C . GLY A 1 181 ? 9.689 22.932 -26.118 1.00 31.72 181 GLY A C 1
ATOM 1412 O O . GLY A 1 181 ? 9.087 23.208 -25.080 1.00 31.72 181 GLY A O 1
ATOM 1413 N N . PRO A 1 182 ? 9.409 23.572 -27.271 1.00 32.38 182 PRO A N 1
ATOM 1414 C CA . PRO A 1 182 ? 8.711 24.852 -27.318 1.00 32.38 182 PRO A CA 1
ATOM 1415 C C . PRO A 1 182 ? 7.226 24.710 -26.980 1.00 32.38 182 PRO A C 1
ATOM 1417 O O . PRO A 1 182 ? 6.517 23.879 -27.541 1.00 32.38 182 PRO A O 1
ATOM 1420 N N . GLY A 1 183 ? 6.761 25.572 -26.076 1.00 34.28 183 GLY A N 1
ATOM 1421 C CA . GLY A 1 183 ? 5.357 25.676 -25.711 1.00 34.28 183 GLY A CA 1
ATOM 1422 C C . GLY A 1 183 ? 4.501 26.151 -26.882 1.00 34.28 183 GLY A C 1
ATOM 1423 O O . GLY A 1 183 ? 4.723 27.230 -27.431 1.00 34.28 183 GLY A O 1
ATOM 1424 N N . GLU A 1 184 ? 3.476 25.370 -27.206 1.00 31.41 184 GLU A N 1
ATOM 1425 C CA . GLU A 1 184 ? 2.322 25.844 -27.957 1.00 31.41 184 GLU A CA 1
ATOM 1426 C C . GLU A 1 184 ? 1.161 26.065 -26.985 1.00 31.41 184 GLU A C 1
ATOM 1428 O O . GLU A 1 184 ? 0.572 25.134 -26.438 1.00 31.41 184 GLU A O 1
ATOM 1433 N N . ASN A 1 185 ? 0.852 27.342 -26.764 1.00 35.28 185 ASN A N 1
ATOM 1434 C CA . ASN A 1 185 ? -0.382 27.781 -26.130 1.00 35.28 185 ASN A CA 1
ATOM 1435 C C . ASN A 1 185 ? -1.580 27.323 -26.967 1.00 35.28 185 ASN A C 1
ATOM 1437 O O . ASN A 1 185 ? -1.690 27.704 -28.135 1.00 35.28 185 ASN A O 1
ATOM 1441 N N . ARG A 1 186 ? -2.547 26.650 -26.341 1.00 29.75 186 ARG A N 1
ATOM 1442 C CA . ARG A 1 186 ? -3.951 26.756 -26.746 1.00 29.75 186 ARG A CA 1
ATOM 1443 C C . ARG A 1 186 ? -4.834 27.009 -25.528 1.00 29.75 186 ARG A C 1
ATOM 1445 O O . ARG A 1 186 ? -4.685 26.376 -24.490 1.00 29.75 186 ARG A O 1
ATOM 1452 N N . THR A 1 187 ? -5.657 28.030 -25.733 1.00 42.44 187 THR A N 1
ATOM 1453 C CA . THR A 1 187 ? -6.747 28.602 -24.933 1.00 42.44 187 THR A CA 1
ATOM 1454 C C . THR A 1 187 ? -7.717 27.593 -24.354 1.00 42.44 187 THR A C 1
ATOM 1456 O O . THR A 1 187 ? -8.004 26.617 -25.083 1.00 42.44 187 THR A O 1
#

pLDDT: mean 78.01, std 20.12, range [26.81, 98.44]

Foldseek 3Di:
DVVCLVVLVVQLCCCPPNPVDDDDDDDCLVVDDPVVVQVVVVVSVVSNHDQFAPDPVRDSDDDQEAPCVPPVPDDPSNHDDDQDDWDDPDSDDDDDDSDDDPDDPDDDDDDPVVVVVCCVVPPVVVVVDQQLADFDQCPPVDDDPDDRTHPGGDHCDDDPPPPPDNTDDSPVPDDDPPDPDDDDDDD

Radius of gyration: 19.82 Å; chains: 1; bounding box: 45×49×51 Å